Protein AF-A0A495Z7F6-F1 (afdb_monomer_lite)

pLDDT: mean 76.66, std 17.76, range [36.97, 98.5]

Radius of gyration: 28.61 Å; chains: 1; bounding box: 79×65×58 Å

Secondary structure (DSSP, 8-state):
-HHHHHHHHHHHHHHHHHHHHHHHHHTSPPPP------PPPPPPP--PPP------------EE-TTS-EE-SPPP---PPP-------TT--------HHHHHHHHHHHHHHHHHHHH---PPPTTEEE-EETTTEE-B-TTSPBPEEE-B-TTS-B---EEEEEEEE---HHHHHHHHHHHHHHHHHHHTT-HHHHHHHHHHHHHHHHHTEEEEEEEEE------TTT--HHHHHHHHHHHHHHHHHHHHHTT-GGGS-TTS---------

Structure (mmCIF, N/CA/C/O backbone):
data_AF-A0A495Z7F6-F1
#
_entry.id   AF-A0A495Z7F6-F1
#
loop_
_atom_site.group_PDB
_atom_site.id
_atom_site.type_symbol
_atom_site.label_atom_id
_atom_site.label_alt_id
_atom_site.label_comp_id
_atom_site.label_asym_id
_atom_site.label_entity_id
_atom_site.label_seq_id
_atom_site.pdbx_PDB_ins_code
_atom_site.Cartn_x
_atom_site.Cartn_y
_atom_site.Cartn_z
_atom_site.occupancy
_atom_site.B_iso_or_equiv
_atom_site.auth_seq_id
_atom_site.auth_comp_id
_atom_site.auth_asym_id
_atom_site.auth_atom_id
_atom_site.pdbx_PDB_model_num
ATOM 1 N N . MET A 1 1 ? -48.112 -6.186 -23.857 1.00 58.38 1 MET A N 1
ATOM 2 C CA . MET A 1 1 ? -48.213 -6.756 -25.225 1.00 58.38 1 MET A CA 1
ATOM 3 C C . MET A 1 1 ? -46.870 -6.849 -25.964 1.00 58.38 1 MET A C 1
ATOM 5 O O . MET A 1 1 ? -46.732 -7.730 -26.801 1.00 58.38 1 MET A O 1
ATOM 9 N N . LEU A 1 2 ? -45.873 -6.011 -25.641 1.00 61.16 2 LEU A N 1
ATOM 10 C CA . LEU A 1 2 ? -44.572 -5.973 -26.333 1.00 61.16 2 LEU A CA 1
ATOM 11 C C . LEU A 1 2 ? -43.709 -7.238 -26.137 1.00 61.16 2 LEU A C 1
ATOM 13 O O . LEU A 1 2 ? -43.122 -7.728 -27.096 1.00 61.16 2 LEU A O 1
ATOM 17 N N . ILE A 1 3 ? -43.711 -7.841 -24.944 1.00 67.88 3 ILE A N 1
ATOM 18 C CA . ILE A 1 3 ? -42.867 -9.014 -24.628 1.00 67.88 3 ILE A CA 1
ATOM 19 C C . ILE A 1 3 ? -43.206 -10.240 -25.499 1.00 67.88 3 ILE A C 1
ATOM 21 O O . ILE A 1 3 ? -42.310 -10.958 -25.931 1.00 67.88 3 ILE A O 1
ATOM 25 N N . ARG A 1 4 ? -44.484 -10.452 -25.849 1.00 80.69 4 ARG A N 1
ATOM 26 C CA . ARG A 1 4 ? -44.889 -11.584 -26.707 1.00 80.69 4 ARG A CA 1
ATOM 27 C C . ARG A 1 4 ? -44.397 -11.455 -28.150 1.00 80.69 4 ARG A C 1
ATOM 29 O O . ARG A 1 4 ? -44.145 -12.473 -28.781 1.00 80.69 4 ARG A O 1
ATOM 36 N N . LYS A 1 5 ? -44.253 -10.233 -28.674 1.00 89.94 5 LYS A N 1
ATOM 37 C CA . LYS A 1 5 ? -43.827 -10.009 -30.066 1.00 89.94 5 LYS A CA 1
ATOM 38 C C . LYS A 1 5 ? -42.318 -10.195 -30.247 1.00 89.94 5 LYS A C 1
ATOM 40 O O . LYS A 1 5 ? -41.882 -10.598 -31.319 1.00 89.94 5 LYS A O 1
ATOM 45 N N . HIS A 1 6 ? -41.533 -9.929 -29.203 1.00 90.25 6 HIS A N 1
ATOM 46 C CA . HIS A 1 6 ? -40.068 -9.955 -29.267 1.00 90.25 6 HIS A CA 1
ATOM 47 C C . HIS A 1 6 ? -39.435 -11.214 -28.664 1.00 90.25 6 HIS A C 1
ATOM 49 O O . HIS A 1 6 ? -38.215 -11.342 -28.698 1.00 90.25 6 HIS A O 1
ATOM 55 N N . TRP A 1 7 ? -40.235 -12.163 -28.165 1.00 89.88 7 TRP A N 1
ATOM 56 C CA . TRP A 1 7 ? -39.734 -13.382 -27.522 1.00 89.88 7 TRP A CA 1
ATOM 57 C C . TRP A 1 7 ? -38.748 -14.163 -28.404 1.00 89.88 7 TRP A C 1
ATOM 59 O O . TRP A 1 7 ? -37.683 -14.552 -27.937 1.00 89.88 7 TRP A O 1
ATOM 69 N N . PHE A 1 8 ? -39.046 -14.297 -29.700 1.00 93.88 8 PHE A N 1
ATOM 70 C CA . PHE A 1 8 ? -38.162 -14.990 -30.642 1.00 93.88 8 PHE A CA 1
ATOM 71 C C . PHE A 1 8 ? -36.808 -14.278 -30.822 1.00 93.88 8 PHE A C 1
ATOM 73 O O . PHE A 1 8 ? -35.755 -14.913 -30.778 1.00 93.88 8 PHE A O 1
ATOM 80 N N . ALA A 1 9 ? -36.813 -12.948 -30.957 1.00 92.88 9 ALA A N 1
ATOM 81 C CA . ALA A 1 9 ? -35.584 -12.166 -31.101 1.00 92.88 9 ALA A CA 1
ATOM 82 C C . ALA A 1 9 ? -34.707 -12.242 -29.839 1.00 92.88 9 ALA A C 1
ATOM 84 O O . ALA A 1 9 ? -33.491 -12.384 -29.941 1.00 92.88 9 ALA A O 1
ATOM 85 N N . ILE A 1 10 ? -35.329 -12.227 -28.654 1.00 93.19 10 ILE A N 1
ATOM 86 C CA . ILE A 1 10 ? -34.628 -12.372 -27.372 1.00 93.19 10 ILE A CA 1
ATOM 87 C C . ILE A 1 10 ? -33.973 -13.757 -27.266 1.00 93.19 10 ILE A C 1
ATOM 89 O O . ILE A 1 10 ? -32.814 -13.850 -26.872 1.00 93.19 10 ILE A O 1
ATOM 93 N N . THR A 1 11 ? -34.659 -14.832 -27.674 1.00 95.69 11 THR A N 1
ATOM 94 C CA . THR A 1 11 ? -34.071 -16.183 -27.635 1.00 95.69 11 THR A CA 1
ATOM 95 C C . THR A 1 11 ? -32.873 -16.342 -28.571 1.00 95.69 11 THR A C 1
ATOM 97 O O . THR A 1 11 ? -31.879 -16.950 -28.183 1.00 95.69 11 THR A O 1
ATOM 100 N N . VAL A 1 12 ? -32.916 -15.753 -29.771 1.00 96.81 12 VAL A N 1
ATOM 101 C CA . VAL A 1 12 ? -31.784 -15.792 -30.713 1.00 96.81 12 VAL A CA 1
ATOM 102 C C . VAL A 1 12 ? -30.587 -15.012 -30.164 1.00 96.81 12 VAL A C 1
ATOM 104 O O . VAL A 1 12 ? -29.459 -15.494 -30.243 1.00 96.81 12 VAL A O 1
ATOM 107 N N . LEU A 1 13 ? -30.826 -13.848 -29.551 1.00 96.75 13 LEU A N 1
ATOM 108 C CA . LEU A 1 13 ? -29.775 -13.046 -28.921 1.00 96.75 13 LEU A CA 1
ATOM 109 C C . LEU A 1 13 ? -29.082 -13.807 -27.780 1.00 96.75 13 LEU A C 1
ATOM 111 O O . LEU A 1 13 ? -27.857 -13.811 -27.701 1.00 96.75 13 LEU A O 1
ATOM 115 N N . LEU A 1 14 ? -29.851 -14.491 -26.927 1.00 96.81 14 LEU A N 1
ATOM 116 C CA . LEU A 1 14 ? -29.294 -15.289 -25.831 1.00 96.81 14 LEU A CA 1
ATOM 117 C C . LEU A 1 14 ? -28.431 -16.446 -26.347 1.00 96.81 14 LEU A C 1
ATOM 119 O O . LEU A 1 14 ? -27.338 -16.664 -25.830 1.00 96.81 14 LEU A O 1
ATOM 123 N N . ILE A 1 15 ? -28.874 -17.147 -27.396 1.00 97.25 15 ILE A N 1
ATOM 124 C CA . ILE A 1 15 ? -28.085 -18.223 -28.017 1.00 97.25 15 ILE A CA 1
ATOM 125 C C . ILE A 1 15 ? -26.783 -17.670 -28.611 1.00 97.25 15 ILE A C 1
ATOM 127 O O . ILE A 1 15 ? -25.736 -18.298 -28.465 1.00 97.25 15 ILE A O 1
ATOM 131 N N . ALA A 1 16 ? -26.817 -16.485 -29.226 1.00 97.19 16 ALA A N 1
ATOM 132 C CA . ALA A 1 16 ? -25.618 -15.840 -29.756 1.00 97.19 16 ALA A CA 1
ATOM 133 C C . ALA A 1 16 ? -24.612 -15.484 -28.646 1.00 97.19 16 ALA A C 1
ATOM 135 O O . ALA A 1 16 ? -23.430 -15.784 -28.788 1.00 97.19 16 ALA A O 1
ATOM 136 N N . ILE A 1 17 ? -25.071 -14.919 -27.522 1.00 96.62 17 ILE A N 1
ATOM 137 C CA . ILE A 1 17 ? -24.212 -14.590 -26.370 1.00 96.62 17 ILE A CA 1
ATOM 138 C C . ILE A 1 17 ? -23.561 -15.853 -25.796 1.00 96.62 17 ILE A C 1
ATOM 140 O O . ILE A 1 17 ? -22.354 -15.871 -25.563 1.00 96.62 17 ILE A O 1
ATOM 144 N N . VAL A 1 18 ? -24.337 -16.927 -25.616 1.00 96.88 18 VAL A N 1
ATOM 145 C CA . VAL A 1 18 ? -23.815 -18.210 -25.120 1.00 96.88 18 VAL A CA 1
ATOM 146 C C . VAL A 1 18 ? -22.809 -18.812 -26.105 1.00 96.88 18 VAL A C 1
ATOM 148 O O . VAL A 1 18 ? -21.752 -19.279 -25.687 1.00 96.88 18 VAL A O 1
ATOM 151 N N . GLY A 1 19 ? -23.094 -18.757 -27.409 1.00 96.81 19 GLY A N 1
ATOM 152 C CA . GLY A 1 19 ? -22.183 -19.235 -28.450 1.00 96.81 19 GLY A CA 1
ATOM 153 C C . GLY A 1 19 ? -20.851 -18.482 -28.465 1.00 96.81 19 GLY A C 1
ATOM 154 O O . GLY A 1 19 ? -19.797 -19.112 -28.516 1.00 96.81 19 GLY A O 1
ATOM 155 N N . VAL A 1 20 ? -20.883 -17.149 -28.353 1.00 95.81 20 VAL A N 1
ATOM 156 C CA . VAL A 1 20 ? -19.672 -16.315 -28.264 1.00 95.81 20 VAL A CA 1
ATOM 157 C C . VAL A 1 20 ? -18.904 -16.597 -26.972 1.00 95.81 20 VAL A C 1
ATOM 159 O O . VAL A 1 20 ? -17.687 -16.743 -27.017 1.00 95.81 20 VAL A O 1
ATOM 162 N N . GLY A 1 21 ? -19.594 -16.736 -25.836 1.00 94.31 21 GLY A N 1
ATOM 163 C CA . GLY A 1 21 ? -18.962 -17.062 -24.556 1.00 94.31 21 GLY A CA 1
ATOM 164 C C . GLY A 1 21 ? -18.230 -18.406 -24.587 1.00 94.31 21 GLY A C 1
ATOM 165 O O . GLY A 1 21 ? -17.078 -18.491 -24.166 1.00 94.31 21 GLY A O 1
ATOM 166 N N . LEU A 1 22 ? -18.859 -19.441 -25.153 1.00 94.75 22 LEU A N 1
ATOM 167 C CA . LEU A 1 22 ? -18.239 -20.758 -25.323 1.00 94.75 22 LEU A CA 1
ATOM 168 C C . LEU A 1 22 ? -17.073 -20.730 -26.314 1.00 94.75 22 LEU A C 1
ATOM 170 O O . LEU A 1 22 ? -16.058 -21.377 -26.068 1.00 94.75 22 LEU A O 1
ATOM 174 N N . TYR A 1 23 ? -17.196 -19.972 -27.407 1.00 95.31 23 TYR A N 1
ATOM 175 C CA . TYR A 1 23 ? -16.106 -19.790 -28.364 1.00 95.31 23 TYR A CA 1
ATOM 176 C C . TYR A 1 23 ? -14.889 -19.138 -27.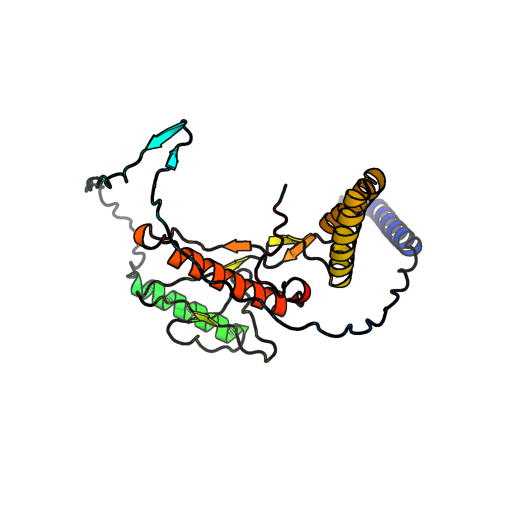700 1.00 95.31 23 TYR A C 1
ATOM 178 O O . TYR A 1 23 ? -13.789 -19.674 -27.796 1.00 95.31 23 TYR A O 1
ATOM 186 N N . LEU A 1 24 ? -15.094 -18.040 -26.962 1.00 93.00 24 LEU A N 1
ATOM 187 C CA . LEU A 1 24 ? -14.017 -17.347 -26.257 1.00 93.00 24 LEU A CA 1
ATOM 188 C C . LEU A 1 24 ? -13.340 -18.250 -25.225 1.00 93.00 24 LEU A C 1
ATOM 190 O O . LEU A 1 24 ? -12.113 -18.270 -25.169 1.00 93.00 24 LEU A O 1
ATOM 194 N N . LEU A 1 25 ? -14.118 -19.038 -24.474 1.00 88.12 25 LEU A N 1
ATOM 195 C CA . LEU A 1 25 ? -13.591 -19.992 -23.497 1.00 88.12 25 LEU A CA 1
ATOM 196 C C . LEU A 1 25 ? -12.751 -21.096 -24.161 1.00 88.12 25 LEU A C 1
ATOM 198 O O . LEU A 1 25 ? -11.701 -21.461 -23.645 1.00 88.12 25 LEU A O 1
ATOM 202 N N . ALA A 1 26 ? -13.183 -21.598 -25.322 1.00 90.00 26 ALA A N 1
ATOM 203 C CA . ALA A 1 26 ? -12.461 -22.627 -26.071 1.00 90.00 26 ALA A CA 1
ATOM 204 C C . ALA A 1 26 ? -11.172 -22.108 -26.730 1.00 90.00 26 ALA A C 1
ATOM 206 O O . ALA A 1 26 ? -10.253 -22.887 -26.972 1.00 90.00 26 ALA A O 1
ATOM 207 N N . THR A 1 27 ? -11.102 -20.809 -27.032 1.00 90.38 27 THR A N 1
ATOM 208 C CA . THR A 1 27 ? -9.919 -20.180 -27.640 1.00 90.38 27 THR A CA 1
ATOM 209 C C . THR A 1 27 ? -8.899 -19.656 -26.633 1.00 90.38 27 THR A C 1
ATOM 211 O O . THR A 1 27 ? -7.871 -19.130 -27.058 1.00 90.38 27 THR A O 1
ATOM 214 N N . GLN A 1 28 ? -9.144 -19.774 -25.322 1.00 84.12 28 GLN A N 1
ATOM 215 C CA . GLN A 1 28 ? -8.130 -19.385 -24.346 1.00 84.12 28 GLN A CA 1
ATOM 216 C C . GLN A 1 28 ? -6.942 -20.355 -24.433 1.00 84.12 28 GLN A C 1
ATOM 218 O O . GLN A 1 28 ? -7.142 -21.569 -24.327 1.00 84.12 28 GLN A O 1
ATOM 223 N N . PRO A 1 29 ? -5.712 -19.857 -24.656 1.00 84.06 29 PRO A N 1
ATOM 224 C CA . PRO A 1 29 ? -4.535 -20.707 -24.605 1.00 84.06 29 PRO A CA 1
ATOM 225 C C . PRO A 1 29 ? -4.440 -21.356 -23.214 1.00 84.06 29 PRO A C 1
ATOM 227 O O . PRO A 1 29 ? -4.831 -20.728 -22.224 1.00 84.06 29 PRO A O 1
ATOM 230 N N . PRO A 1 30 ? -3.959 -22.610 -23.120 1.00 82.69 30 PRO A N 1
ATOM 231 C CA . PRO A 1 30 ? -3.777 -23.255 -21.830 1.00 82.69 30 PRO A CA 1
ATOM 232 C C . PRO A 1 30 ? -2.906 -22.359 -20.940 1.00 82.69 30 PRO A C 1
ATOM 234 O O . PRO A 1 30 ? -1.919 -21.816 -21.445 1.00 82.69 30 PRO A O 1
ATOM 237 N N . PRO A 1 31 ? -3.257 -22.186 -19.652 1.00 79.44 31 PRO A N 1
ATOM 238 C CA . PRO A 1 31 ? -2.453 -21.385 -18.742 1.00 79.44 31 PRO A CA 1
ATOM 239 C C . PRO A 1 31 ? -1.024 -21.925 -18.748 1.00 79.44 31 PRO A C 1
ATOM 241 O O . PRO A 1 31 ? -0.811 -23.139 -18.658 1.00 79.44 31 PRO A O 1
ATOM 244 N N . GLU A 1 32 ? -0.054 -21.030 -18.922 1.00 78.62 32 GLU A N 1
ATOM 245 C CA . GLU A 1 32 ? 1.348 -21.420 -18.983 1.00 78.62 32 GLU A CA 1
ATOM 246 C C . GLU A 1 32 ? 1.747 -22.124 -17.683 1.00 78.62 32 GLU A C 1
ATOM 248 O O . GLU A 1 32 ? 1.397 -21.700 -16.579 1.00 78.62 32 GLU A O 1
ATOM 253 N N . THR A 1 33 ? 2.455 -23.245 -17.811 1.00 72.94 33 THR A N 1
ATOM 254 C CA . THR A 1 33 ? 2.894 -24.033 -16.662 1.00 72.94 33 THR A CA 1
ATOM 255 C C . THR A 1 33 ? 3.879 -23.212 -15.833 1.00 72.94 33 THR A C 1
ATOM 257 O O . THR A 1 33 ? 5.038 -23.058 -16.226 1.00 72.94 33 THR A O 1
ATOM 260 N N . VAL A 1 34 ? 3.430 -22.717 -14.677 1.00 69.44 34 VAL A N 1
ATOM 261 C CA . VAL A 1 34 ? 4.261 -21.990 -13.708 1.00 69.44 34 VAL A CA 1
ATOM 262 C C . VAL A 1 34 ? 5.431 -22.884 -13.293 1.00 69.44 34 VAL A C 1
ATOM 264 O O . VAL A 1 34 ? 5.261 -23.913 -12.631 1.00 69.44 34 VAL A O 1
ATOM 267 N N . LYS A 1 35 ? 6.643 -22.527 -13.727 1.00 64.12 35 LYS A N 1
ATOM 268 C CA . LYS A 1 35 ? 7.874 -23.205 -13.315 1.00 64.12 35 LYS A CA 1
ATOM 269 C C . LYS A 1 35 ? 8.290 -22.637 -11.966 1.00 64.12 35 LYS A C 1
ATOM 271 O O . LYS A 1 35 ? 8.866 -21.559 -11.896 1.00 64.12 35 LYS A O 1
ATOM 276 N N . ILE A 1 36 ? 8.013 -23.380 -10.900 1.00 56.84 36 ILE A N 1
ATOM 277 C CA . ILE A 1 36 ? 8.481 -23.041 -9.555 1.00 56.84 36 ILE A CA 1
ATOM 278 C C . ILE A 1 36 ? 9.989 -23.306 -9.502 1.00 56.84 36 ILE A C 1
ATOM 280 O O . ILE A 1 36 ? 10.435 -24.449 -9.360 1.00 56.84 36 ILE A O 1
ATOM 284 N N . TYR A 1 37 ? 10.786 -22.250 -9.645 1.00 51.66 37 TYR A N 1
ATOM 285 C CA . TYR A 1 37 ? 12.221 -22.306 -9.396 1.00 51.66 37 TYR A CA 1
ATOM 286 C C . TYR A 1 37 ? 12.445 -22.283 -7.886 1.00 51.66 37 TYR A C 1
ATOM 288 O O . TYR A 1 37 ? 12.126 -21.319 -7.197 1.00 51.66 37 TYR A O 1
ATOM 296 N N . LYS A 1 38 ? 12.976 -23.382 -7.349 1.00 52.06 38 LYS A N 1
ATOM 297 C CA . LYS A 1 38 ? 13.362 -23.463 -5.942 1.00 52.06 38 LYS A CA 1
ATOM 298 C C . LYS A 1 38 ? 14.565 -22.541 -5.717 1.00 52.06 38 LYS A C 1
ATOM 300 O O . LYS A 1 38 ? 15.663 -22.856 -6.172 1.00 52.06 38 LYS A O 1
ATOM 305 N N . VAL A 1 39 ? 14.341 -21.415 -5.043 1.00 59.84 39 VAL A N 1
ATOM 306 C CA . VAL A 1 39 ? 15.388 -20.462 -4.652 1.00 59.84 39 VAL A CA 1
ATOM 307 C C . VAL A 1 39 ? 16.408 -21.178 -3.761 1.00 59.84 39 VAL A C 1
ATOM 309 O O . VAL A 1 39 ? 16.050 -21.800 -2.761 1.00 59.84 39 VAL A O 1
ATOM 312 N N . VAL A 1 40 ? 17.677 -21.134 -4.166 1.00 52.16 40 VAL A N 1
ATOM 313 C CA . VAL A 1 40 ? 18.829 -21.576 -3.372 1.00 52.16 40 VAL A CA 1
ATOM 314 C C . VAL A 1 40 ? 19.329 -20.353 -2.605 1.00 52.16 40 VAL A C 1
ATOM 316 O O . VAL A 1 40 ? 19.639 -19.339 -3.224 1.00 52.16 40 VAL A O 1
ATOM 319 N N . GLU A 1 41 ? 19.358 -20.438 -1.274 1.00 53.16 41 GLU A N 1
ATOM 320 C CA . GLU A 1 41 ? 19.797 -19.363 -0.375 1.00 53.16 41 GLU A CA 1
ATOM 321 C C . GLU A 1 41 ? 21.267 -18.975 -0.629 1.00 53.16 41 GLU A C 1
ATOM 323 O O . GLU A 1 41 ? 22.141 -19.844 -0.555 1.00 53.16 41 GLU A O 1
ATOM 328 N N . PRO A 1 42 ? 21.580 -17.692 -0.888 1.00 53.03 42 PRO A N 1
ATOM 329 C CA . PRO A 1 42 ? 22.950 -17.203 -0.837 1.00 53.03 42 PRO A CA 1
ATOM 330 C C . PRO A 1 42 ? 23.359 -16.802 0.593 1.00 53.03 42 PRO A C 1
ATOM 332 O O . PRO A 1 42 ? 22.599 -16.182 1.339 1.00 53.03 42 PRO A O 1
ATOM 335 N N . GLU A 1 43 ? 24.591 -17.161 0.961 1.00 49.81 43 GLU A N 1
ATOM 336 C CA . GLU A 1 43 ? 25.225 -16.870 2.250 1.00 49.81 43 GLU A CA 1
ATOM 337 C C . GLU A 1 43 ? 25.402 -15.357 2.501 1.00 49.81 43 GLU A C 1
ATOM 339 O O . GLU A 1 43 ? 25.781 -14.588 1.617 1.00 49.81 43 GLU A O 1
ATOM 344 N N . LYS A 1 44 ? 25.144 -14.944 3.750 1.00 50.75 44 LYS A N 1
ATOM 345 C CA . LYS A 1 44 ? 25.278 -13.575 4.284 1.00 50.75 44 LYS A CA 1
ATOM 346 C C . LYS A 1 44 ? 26.709 -13.021 4.200 1.00 50.75 44 LYS A C 1
ATOM 348 O O . LYS A 1 44 ? 27.631 -13.685 4.674 1.00 50.75 44 LYS A O 1
ATOM 353 N N . PRO A 1 45 ? 26.865 -11.736 3.837 1.00 46.38 45 PRO A N 1
ATOM 354 C CA . PRO A 1 45 ? 27.996 -10.926 4.286 1.00 46.38 45 PRO A CA 1
ATOM 355 C C . PRO A 1 45 ? 27.654 -10.012 5.472 1.00 46.38 45 PRO A C 1
ATOM 357 O O . PRO A 1 45 ? 26.525 -9.561 5.659 1.00 46.38 45 PRO A O 1
ATOM 360 N N . THR A 1 46 ? 28.695 -9.763 6.259 1.00 48.06 46 THR A N 1
ATOM 361 C CA . THR A 1 46 ? 28.741 -9.165 7.595 1.00 48.06 46 THR A CA 1
ATOM 362 C C . THR A 1 46 ? 29.263 -7.717 7.539 1.00 48.06 46 THR A C 1
ATOM 364 O O . THR A 1 46 ? 30.090 -7.400 6.692 1.00 48.06 46 THR A O 1
ATOM 367 N N . GLU A 1 47 ? 28.830 -6.912 8.520 1.00 42.62 47 GLU A N 1
ATOM 368 C CA . GLU A 1 47 ? 29.403 -5.650 9.044 1.00 42.62 47 GLU A CA 1
ATOM 369 C C . GLU A 1 47 ? 29.104 -4.282 8.376 1.00 42.62 47 GLU A C 1
ATOM 371 O O . GLU A 1 47 ? 29.510 -3.960 7.264 1.00 42.62 47 GLU A O 1
ATOM 376 N N . GLN A 1 48 ? 28.428 -3.439 9.174 1.00 45.75 48 GLN A N 1
ATOM 377 C CA . GLN A 1 48 ? 28.173 -2.003 9.004 1.00 45.75 48 GLN A CA 1
ATOM 378 C C . GLN A 1 48 ? 29.410 -1.147 9.342 1.00 45.75 48 GLN A C 1
ATOM 380 O O . GLN A 1 48 ? 30.087 -1.438 10.332 1.00 45.75 48 GLN A O 1
ATOM 385 N N . PRO A 1 49 ? 29.607 0.017 8.692 1.00 44.31 49 PRO A N 1
ATOM 386 C CA . PRO A 1 49 ? 30.403 1.106 9.241 1.00 44.31 49 PRO A CA 1
ATOM 387 C C . PRO A 1 49 ? 29.532 2.151 9.957 1.00 44.31 49 PRO A C 1
ATOM 389 O O . PRO A 1 49 ? 28.521 2.632 9.451 1.00 44.31 49 PRO A O 1
ATOM 392 N N . LYS A 1 50 ? 29.990 2.532 11.150 1.00 43.88 50 LYS A N 1
ATOM 393 C CA . LYS A 1 50 ? 29.467 3.591 12.020 1.00 43.88 50 LYS A CA 1
ATOM 394 C C . LYS A 1 50 ? 30.119 4.925 11.629 1.00 43.88 50 LYS A C 1
ATOM 396 O O . LYS A 1 50 ? 31.345 5.007 11.644 1.00 43.88 50 LYS A O 1
ATOM 401 N N . ALA A 1 51 ? 29.337 5.968 11.346 1.00 39.97 51 ALA A N 1
ATOM 402 C CA . ALA A 1 51 ? 29.845 7.327 11.124 1.00 39.97 51 ALA A CA 1
ATOM 403 C C . ALA A 1 51 ? 29.203 8.329 12.102 1.00 39.97 51 ALA A C 1
ATOM 405 O O . ALA A 1 51 ? 27.993 8.313 12.318 1.00 39.97 51 ALA A O 1
ATOM 406 N N . GLN A 1 52 ? 30.041 9.162 12.725 1.00 36.97 52 GLN A N 1
ATOM 407 C CA . GLN A 1 52 ? 29.668 10.287 13.591 1.00 36.97 52 GLN A CA 1
ATOM 408 C C . GLN A 1 52 ? 29.533 11.581 12.769 1.00 36.97 52 GLN A C 1
ATOM 410 O O . GLN A 1 52 ? 30.235 11.756 11.775 1.00 36.97 52 GLN A O 1
ATOM 415 N N . ALA A 1 53 ? 28.653 12.479 13.222 1.00 44.28 53 ALA A N 1
ATOM 416 C CA . ALA A 1 53 ? 28.432 13.829 12.691 1.00 44.28 53 ALA A CA 1
ATOM 417 C C . ALA A 1 53 ? 29.594 14.800 13.000 1.00 44.28 53 ALA A C 1
ATOM 419 O O . ALA A 1 53 ? 30.389 14.533 13.907 1.00 44.28 53 ALA A O 1
ATOM 420 N N . PRO A 1 54 ? 29.649 15.960 12.310 1.00 48.38 54 PRO A N 1
ATOM 421 C CA . PRO A 1 54 ? 29.267 17.190 13.021 1.00 48.38 54 PRO A CA 1
ATOM 422 C C . PRO A 1 54 ? 28.498 18.260 12.199 1.00 48.38 54 PRO A C 1
ATOM 424 O O . PRO A 1 54 ? 28.798 18.509 11.038 1.00 48.38 54 PRO A O 1
ATOM 427 N N . VAL A 1 55 ? 27.497 18.848 12.874 1.00 41.50 55 VAL A N 1
ATOM 428 C CA . VAL A 1 55 ? 27.114 20.276 13.059 1.00 41.50 55 VAL A CA 1
ATOM 429 C C . VAL A 1 55 ? 27.610 21.332 12.045 1.00 41.50 55 VAL A C 1
ATOM 431 O O . VAL A 1 55 ? 28.815 21.524 11.942 1.00 41.50 55 VAL A O 1
ATOM 434 N N . ASP A 1 56 ? 26.695 22.088 11.406 1.00 37.62 56 ASP A N 1
ATOM 435 C CA . ASP A 1 56 ? 26.512 23.542 11.653 1.00 37.62 56 ASP A CA 1
ATOM 436 C C . ASP A 1 56 ? 25.309 24.177 10.913 1.00 37.62 56 ASP A C 1
ATOM 438 O O . ASP A 1 56 ? 24.779 23.639 9.941 1.00 37.62 56 ASP A O 1
ATOM 442 N N . ASP A 1 57 ? 24.885 25.318 11.460 1.00 47.09 57 ASP A N 1
ATOM 443 C CA . ASP A 1 57 ? 23.663 26.105 11.258 1.00 47.09 57 ASP A CA 1
ATOM 444 C C . ASP A 1 57 ? 23.307 26.552 9.825 1.00 47.09 57 ASP A C 1
ATOM 446 O O . ASP A 1 57 ? 24.135 27.074 9.080 1.00 47.09 57 ASP A O 1
ATOM 450 N N . THR A 1 58 ? 22.006 26.517 9.501 1.00 41.44 58 THR A N 1
ATOM 451 C CA . THR A 1 58 ? 21.293 27.626 8.821 1.00 41.44 58 THR A CA 1
ATOM 452 C C . THR A 1 58 ? 19.773 27.437 8.921 1.00 41.44 58 THR A C 1
ATOM 454 O O . THR A 1 58 ? 19.103 26.933 8.024 1.00 41.44 58 THR A O 1
ATOM 457 N N . LEU A 1 59 ? 19.206 27.876 10.046 1.00 50.06 59 LEU A N 1
ATOM 458 C CA . LEU A 1 59 ? 17.785 28.211 10.151 1.00 50.06 59 LEU A CA 1
ATOM 459 C C . LEU A 1 59 ? 17.528 29.499 9.351 1.00 50.06 59 LEU A C 1
ATOM 461 O O . LEU A 1 59 ? 17.803 30.596 9.831 1.00 50.06 59 LEU A O 1
ATOM 465 N N . GLN A 1 60 ? 17.006 29.375 8.131 1.00 46.12 60 GLN A N 1
ATOM 466 C CA . GLN A 1 60 ? 16.372 30.481 7.406 1.00 46.12 60 GLN A CA 1
ATOM 467 C C . GLN A 1 60 ? 14.979 30.031 6.963 1.00 46.12 60 GLN A C 1
ATOM 469 O O . GLN A 1 60 ? 14.820 29.346 5.958 1.00 46.12 60 GLN A O 1
ATOM 474 N N . GLY A 1 61 ? 13.975 30.375 7.771 1.00 55.62 61 GLY A N 1
ATOM 475 C CA . GLY A 1 61 ? 12.568 30.170 7.454 1.00 55.62 61 GLY A CA 1
ATOM 476 C C . GLY A 1 61 ? 12.042 31.300 6.574 1.00 55.62 61 GLY A C 1
ATOM 477 O O . GLY A 1 61 ? 12.103 32.467 6.948 1.00 55.62 61 GLY A O 1
ATOM 478 N N . GLY A 1 62 ? 11.506 30.936 5.418 1.00 62.34 62 GLY A N 1
ATOM 479 C CA . GLY A 1 62 ? 10.615 31.757 4.609 1.00 62.34 62 GLY A CA 1
ATOM 480 C C . GLY A 1 62 ? 9.905 30.858 3.599 1.00 62.34 62 GLY A C 1
ATOM 481 O O . GLY A 1 62 ? 10.335 29.726 3.365 1.00 62.34 62 GLY A O 1
ATOM 482 N N . HIS A 1 63 ? 8.800 31.328 3.031 1.00 70.88 63 HIS A N 1
ATOM 483 C CA . HIS A 1 63 ? 8.091 30.624 1.964 1.00 70.88 63 HIS A CA 1
ATOM 484 C C . HIS A 1 63 ? 7.688 31.613 0.865 1.00 70.88 63 HIS A C 1
ATOM 486 O O . HIS A 1 63 ? 7.520 32.808 1.116 1.00 70.88 63 HIS A O 1
ATOM 492 N N . VAL A 1 64 ? 7.618 31.116 -0.373 1.00 70.38 64 VAL A N 1
ATOM 493 C CA . VAL A 1 64 ? 7.170 31.877 -1.548 1.00 70.38 64 VAL A CA 1
ATOM 494 C C . VAL A 1 64 ? 5.674 31.626 -1.723 1.00 70.38 64 VAL A C 1
ATOM 496 O O . VAL A 1 64 ? 5.246 30.475 -1.663 1.00 70.38 64 VAL A O 1
ATOM 499 N N . HIS A 1 65 ? 4.892 32.679 -1.949 1.00 66.44 65 HIS A N 1
ATOM 500 C CA . HIS A 1 65 ? 3.474 32.569 -2.300 1.00 66.44 65 HIS A CA 1
ATOM 501 C C . HIS A 1 65 ? 3.290 32.312 -3.803 1.00 66.44 65 HIS A C 1
ATOM 503 O O . HIS A 1 65 ? 4.170 32.604 -4.612 1.00 66.44 65 HIS A O 1
ATOM 509 N N . ASP A 1 66 ? 2.111 31.832 -4.202 1.00 57.72 66 ASP A N 1
ATOM 510 C CA . ASP A 1 66 ? 1.764 31.577 -5.611 1.00 57.72 66 ASP A CA 1
ATOM 511 C C . ASP A 1 66 ? 1.830 32.831 -6.512 1.00 57.72 66 ASP A C 1
ATOM 513 O O . ASP A 1 66 ? 1.854 32.720 -7.738 1.00 57.72 66 ASP A O 1
ATOM 517 N N . ASP A 1 67 ? 1.892 34.030 -5.924 1.00 76.50 67 ASP A N 1
ATOM 518 C CA . ASP A 1 67 ? 2.077 35.306 -6.626 1.00 76.50 67 ASP A CA 1
ATOM 519 C C . ASP A 1 67 ? 3.556 35.713 -6.812 1.00 76.50 67 ASP A C 1
ATOM 521 O O . ASP A 1 67 ? 3.850 36.754 -7.404 1.00 76.50 67 ASP A O 1
ATOM 525 N N . GLY A 1 68 ? 4.491 34.884 -6.340 1.00 68.81 68 GLY A N 1
ATOM 526 C CA . GLY A 1 68 ? 5.933 35.091 -6.450 1.00 68.81 68 GLY A CA 1
ATOM 527 C C . GLY A 1 68 ? 6.538 36.010 -5.386 1.00 68.81 68 GLY A C 1
ATOM 528 O O . GLY A 1 68 ? 7.717 36.356 -5.496 1.00 68.81 68 GLY A O 1
ATOM 529 N N . THR A 1 69 ? 5.780 36.413 -4.363 1.00 67.62 69 THR A N 1
ATOM 530 C CA . THR A 1 69 ? 6.302 37.223 -3.253 1.00 67.62 69 THR A CA 1
ATOM 531 C C . THR A 1 69 ? 6.923 36.355 -2.150 1.00 67.62 69 THR A C 1
ATOM 533 O O . THR A 1 69 ? 6.453 35.256 -1.853 1.00 67.62 69 THR A O 1
ATOM 536 N N . TRP A 1 70 ? 8.034 36.828 -1.565 1.00 74.19 70 TRP A N 1
ATOM 537 C CA . TRP A 1 70 ? 8.767 36.159 -0.479 1.00 74.19 70 TRP A CA 1
ATOM 538 C C . TRP A 1 70 ? 8.656 36.955 0.819 1.00 74.19 70 TRP A C 1
ATOM 540 O O . TRP A 1 70 ? 8.933 38.159 0.824 1.00 74.19 70 TRP A O 1
ATOM 550 N N . HIS A 1 71 ? 8.349 36.273 1.926 1.00 70.38 71 HIS A N 1
ATOM 551 C CA . HIS A 1 71 ? 8.309 36.871 3.261 1.00 70.38 71 HIS A CA 1
ATOM 552 C C . HIS A 1 71 ? 9.101 36.045 4.283 1.00 70.38 71 HIS A C 1
ATOM 554 O O . HIS A 1 71 ? 9.082 34.814 4.271 1.00 70.38 71 HIS A O 1
ATOM 560 N N . ALA A 1 72 ? 9.817 36.755 5.162 1.00 60.91 72 ALA A N 1
ATOM 561 C CA . ALA A 1 72 ? 10.720 36.185 6.165 1.00 60.91 72 ALA A CA 1
ATOM 562 C C . ALA A 1 72 ? 10.142 36.178 7.596 1.00 60.91 72 ALA A C 1
ATOM 564 O O . ALA A 1 72 ? 10.790 35.662 8.502 1.00 60.91 72 ALA A O 1
ATOM 565 N N . GLU A 1 73 ? 8.946 36.734 7.822 1.00 65.25 73 GLU A N 1
ATOM 566 C CA . GLU A 1 73 ? 8.328 36.826 9.154 1.00 65.25 73 GLU A CA 1
ATOM 567 C C . GLU A 1 73 ? 6.971 36.094 9.215 1.00 65.25 73 GLU A C 1
ATOM 569 O O . GLU A 1 73 ? 6.218 36.138 8.239 1.00 65.25 73 GLU A O 1
ATOM 574 N N . PRO A 1 74 ? 6.630 35.430 10.341 1.00 60.22 74 PRO A N 1
ATOM 575 C CA . PRO A 1 74 ? 5.306 34.850 10.565 1.00 60.22 74 PRO A CA 1
ATOM 576 C C . PRO A 1 74 ? 4.240 35.951 10.652 1.00 60.22 74 PRO A C 1
ATOM 578 O O . PRO A 1 74 ? 4.433 36.944 11.351 1.00 60.22 74 PRO A O 1
ATOM 581 N N . HIS A 1 75 ? 3.097 35.773 9.989 1.00 49.47 75 HIS A N 1
ATOM 582 C CA . HIS A 1 75 ? 1.983 36.718 10.097 1.00 49.47 75 HIS A CA 1
ATOM 583 C C . HIS A 1 75 ? 1.404 36.720 11.522 1.00 49.47 75 HIS A C 1
ATOM 585 O O . HIS A 1 75 ? 1.076 35.663 12.065 1.00 49.47 75 HIS A O 1
ATOM 591 N N . GLU A 1 76 ? 1.229 37.904 12.119 1.00 43.56 76 GLU A N 1
ATOM 592 C CA . GLU A 1 76 ? 0.405 38.052 13.319 1.00 43.56 76 GLU A CA 1
ATOM 593 C C . GLU A 1 76 ? -1.042 37.657 12.985 1.00 43.56 76 GLU A C 1
ATOM 595 O O . GLU A 1 76 ? -1.649 38.175 12.046 1.00 43.56 76 GLU A O 1
ATOM 600 N N . THR A 1 77 ? -1.603 36.721 13.750 1.00 46.16 77 THR A N 1
ATOM 601 C CA . THR A 1 77 ? -3.015 36.336 13.664 1.00 46.16 77 THR A CA 1
ATOM 602 C C . THR A 1 77 ? -3.900 37.540 13.965 1.00 46.16 77 THR A C 1
ATOM 604 O O . THR A 1 77 ? -4.038 37.949 15.121 1.00 46.16 77 THR A O 1
ATOM 607 N N . VAL A 1 78 ? -4.523 38.092 12.925 1.00 42.16 78 VAL A N 1
ATOM 608 C CA . VAL A 1 78 ? -5.596 39.077 13.060 1.00 42.16 78 VAL A CA 1
ATOM 609 C C . VAL A 1 78 ? -6.775 38.374 13.733 1.00 42.16 78 VAL A C 1
ATOM 611 O O . VAL A 1 78 ? -7.339 37.419 13.205 1.00 42.16 78 VAL A O 1
ATOM 614 N N . SER A 1 79 ? -7.102 38.807 14.949 1.00 46.34 79 SER A N 1
ATOM 615 C CA . SER A 1 79 ? -8.286 38.359 15.677 1.00 46.34 79 SER A CA 1
ATOM 616 C C . SER A 1 79 ? -9.506 39.044 15.072 1.00 46.34 79 SER A C 1
ATOM 618 O O . SER A 1 79 ? -9.784 40.208 15.359 1.00 46.34 79 SER A O 1
ATOM 620 N N . ASP A 1 80 ? -10.218 38.333 14.200 1.00 45.34 80 ASP A N 1
ATOM 621 C CA . ASP A 1 80 ? -11.469 38.836 13.649 1.00 45.34 80 ASP A CA 1
ATOM 622 C C . ASP A 1 80 ? -12.509 39.014 14.758 1.00 45.34 80 ASP A C 1
ATOM 624 O O . ASP A 1 80 ? -12.810 38.117 15.552 1.00 45.34 80 ASP A O 1
ATOM 628 N N . ALA A 1 81 ? -13.023 40.237 14.814 1.00 44.47 81 ALA A N 1
ATOM 629 C CA . ALA A 1 81 ? -13.973 40.708 15.794 1.00 44.47 81 ALA A CA 1
ATOM 630 C C . ALA A 1 81 ? -15.312 39.963 15.685 1.00 44.47 81 ALA A C 1
ATOM 632 O O . ALA A 1 81 ? -15.948 39.899 14.633 1.00 44.47 81 ALA A O 1
ATOM 633 N N . THR A 1 82 ? -15.764 39.464 16.831 1.00 40.94 82 THR A N 1
ATOM 634 C CA . THR A 1 82 ? -17.103 38.936 17.083 1.00 40.94 82 THR A CA 1
ATOM 635 C C . THR A 1 82 ? -18.182 39.943 16.672 1.00 40.94 82 THR A C 1
ATOM 637 O O . THR A 1 82 ? -18.275 41.020 17.256 1.00 40.94 82 THR A O 1
ATOM 640 N N . ASN A 1 83 ? -19.049 39.564 15.731 1.00 46.09 83 ASN A N 1
ATOM 641 C CA . ASN A 1 83 ? -20.350 40.203 15.510 1.00 46.09 83 ASN A CA 1
ATOM 642 C C . ASN A 1 83 ? -21.430 39.408 16.265 1.00 46.09 83 ASN A C 1
ATOM 644 O O . ASN A 1 83 ? -21.713 38.275 15.871 1.00 46.09 83 ASN A O 1
ATOM 648 N N . PRO A 1 84 ? -22.064 39.959 17.314 1.00 55.12 84 PRO A N 1
ATOM 649 C CA . PRO A 1 84 ? -23.250 39.373 17.909 1.00 55.12 84 PRO A CA 1
ATOM 650 C C . PRO A 1 84 ? -24.481 40.186 17.496 1.00 55.12 84 PRO A C 1
ATOM 652 O O . PRO A 1 84 ? -24.800 41.170 18.149 1.00 55.12 84 PRO A O 1
ATOM 655 N N . ASP A 1 85 ? -25.173 39.784 16.432 1.00 49.34 85 ASP A N 1
ATOM 656 C CA . ASP A 1 85 ? -26.638 39.896 16.403 1.00 49.34 85 ASP A CA 1
ATOM 657 C C . ASP A 1 85 ? -27.215 39.152 15.194 1.00 49.34 85 ASP A C 1
ATOM 659 O O . ASP A 1 85 ? -27.100 39.586 14.047 1.00 49.34 85 ASP A O 1
ATOM 663 N N . SER A 1 86 ? -27.859 38.014 15.442 1.00 45.81 86 SER A N 1
ATOM 664 C CA . SER A 1 86 ? -28.819 37.463 14.493 1.00 45.81 86 SER A CA 1
ATOM 665 C C . SER A 1 86 ? -29.997 36.885 15.262 1.00 45.81 86 SER A C 1
ATOM 667 O O . SER A 1 86 ? -29.887 35.922 16.019 1.00 45.81 86 SER A O 1
ATOM 669 N N . SER A 1 87 ? -31.108 37.587 15.084 1.00 50.81 87 SER A N 1
ATOM 670 C CA . SER A 1 87 ? -32.463 37.346 15.557 1.00 50.81 87 SER A CA 1
ATOM 671 C C . SER A 1 87 ? -32.879 35.874 15.582 1.00 50.81 87 SER A C 1
ATOM 673 O O . SER A 1 87 ? -32.813 35.178 14.570 1.00 50.81 87 SER A O 1
ATOM 675 N N . ALA A 1 88 ? -33.392 35.452 16.737 1.00 50.62 88 ALA A N 1
ATOM 676 C CA . ALA A 1 88 ? -33.955 34.135 16.987 1.00 50.62 88 ALA A CA 1
ATOM 677 C C . ALA A 1 88 ? -35.213 33.854 16.143 1.00 50.62 88 ALA A C 1
ATOM 679 O O . ALA A 1 88 ? -36.183 34.614 16.174 1.00 50.62 88 ALA A O 1
ATOM 680 N N . ASP A 1 89 ? -35.201 32.716 15.451 1.00 59.22 89 ASP A N 1
ATOM 681 C CA . ASP A 1 89 ? -36.365 32.094 14.822 1.00 59.22 89 ASP A CA 1
ATOM 682 C C . ASP A 1 89 ? -37.071 31.178 15.854 1.00 59.22 89 ASP A C 1
ATOM 684 O O . ASP A 1 89 ? -36.431 30.275 16.407 1.00 59.22 89 ASP A O 1
ATOM 688 N N . PRO A 1 90 ? -38.364 31.385 16.174 1.00 56.97 90 PRO A N 1
ATOM 689 C CA . PRO A 1 90 ? -39.078 30.633 17.213 1.00 56.97 90 PRO A CA 1
ATOM 690 C C . PRO A 1 90 ? -39.427 29.177 16.842 1.00 56.97 90 PRO A C 1
ATOM 692 O O . PRO A 1 90 ? -40.066 28.493 17.642 1.00 56.97 90 PRO A O 1
ATOM 695 N N . PHE A 1 91 ? -39.004 28.678 15.676 1.00 54.41 91 PHE A N 1
ATOM 696 C CA . PHE A 1 91 ? -39.212 27.286 15.245 1.00 54.41 91 PHE A CA 1
ATOM 697 C C . PHE A 1 91 ? -37.969 26.390 15.351 1.00 54.41 91 PHE A C 1
ATOM 699 O O . PHE A 1 91 ? -37.924 25.327 14.728 1.00 54.41 91 PHE A O 1
ATOM 706 N N . ALA A 1 92 ? -36.972 26.768 16.158 1.00 53.38 92 ALA A N 1
ATOM 707 C CA . ALA A 1 92 ? -35.832 25.906 16.453 1.00 53.38 92 ALA A CA 1
ATOM 708 C C . ALA A 1 92 ? -36.298 24.621 17.166 1.00 53.38 92 ALA A C 1
ATOM 710 O O . ALA A 1 92 ? -36.447 24.576 18.389 1.00 53.38 92 ALA A O 1
ATOM 711 N N . ASN A 1 93 ? -36.544 23.571 16.373 1.00 54.62 93 ASN A N 1
ATOM 712 C CA . ASN A 1 93 ? -36.602 22.184 16.819 1.00 54.62 93 ASN A CA 1
ATOM 713 C C . ASN A 1 93 ? -35.489 21.988 17.848 1.00 54.62 93 ASN A C 1
ATOM 715 O O . ASN A 1 93 ? -34.321 22.236 17.551 1.00 54.62 93 ASN A O 1
ATOM 719 N N . THR A 1 94 ? -35.864 21.580 19.055 1.00 51.44 94 THR A N 1
ATOM 720 C CA . THR A 1 94 ? -34.960 21.293 20.168 1.00 51.44 94 THR A CA 1
ATOM 721 C C . THR A 1 94 ? -34.140 20.053 19.824 1.00 51.44 94 THR A C 1
ATOM 723 O O . THR A 1 94 ? -34.382 18.958 20.321 1.00 51.44 94 THR A O 1
ATOM 726 N N . ILE A 1 95 ? -33.171 20.213 18.922 1.00 58.50 95 ILE A N 1
ATOM 727 C CA . ILE A 1 95 ? -32.064 19.281 18.794 1.00 58.50 95 ILE A CA 1
ATOM 728 C C . ILE A 1 95 ? -31.350 19.372 20.143 1.00 58.50 95 ILE A C 1
ATOM 730 O O . ILE A 1 95 ? -30.931 20.472 20.516 1.00 58.50 95 ILE A O 1
ATOM 734 N N . PRO A 1 96 ? -31.274 18.281 20.922 1.00 64.38 96 PRO A N 1
ATOM 735 C CA . PRO A 1 96 ? -30.518 18.297 22.160 1.00 64.38 96 PRO A CA 1
ATOM 736 C C . PRO A 1 96 ? -29.096 18.753 21.837 1.00 64.38 96 PRO A C 1
ATOM 738 O O . PRO A 1 96 ? -28.373 18.093 21.090 1.00 64.38 96 PRO A O 1
ATOM 741 N N . ILE A 1 97 ? -28.722 19.918 22.365 1.00 68.31 97 ILE A N 1
ATOM 742 C CA . ILE A 1 97 ? -27.352 20.413 22.308 1.00 68.31 97 ILE A CA 1
ATOM 743 C C . ILE A 1 97 ? -26.582 19.549 23.299 1.00 68.31 97 ILE A C 1
ATOM 745 O O . ILE A 1 97 ? -26.540 19.830 24.496 1.00 68.31 97 ILE A O 1
ATOM 749 N N . TYR A 1 98 ? -26.057 18.431 22.815 1.00 72.06 98 TYR A N 1
ATOM 750 C CA . TYR A 1 98 ? -25.097 17.649 23.570 1.00 72.06 98 TYR A CA 1
ATOM 751 C C . TYR A 1 98 ? -23.801 18.452 23.658 1.00 72.06 98 TYR A C 1
ATOM 753 O O . TYR A 1 98 ? -23.336 18.994 22.653 1.00 72.06 98 TYR A O 1
ATOM 761 N N . ASP A 1 99 ? -23.203 18.521 24.848 1.00 83.62 99 ASP A N 1
ATOM 762 C CA . ASP A 1 99 ? -21.828 18.998 24.937 1.00 83.62 99 ASP A CA 1
ATOM 763 C C . ASP A 1 99 ? -20.898 18.057 24.147 1.00 83.62 99 ASP A C 1
ATOM 765 O O . ASP A 1 99 ? -21.194 16.875 23.915 1.00 83.62 99 ASP A O 1
ATOM 769 N N . SER A 1 100 ? -19.770 18.597 23.689 1.00 73.38 100 SER A N 1
ATOM 770 C CA . SER A 1 100 ? -18.811 17.862 22.860 1.00 73.38 100 SER A CA 1
ATOM 771 C C . SER A 1 100 ? -18.281 16.600 23.550 1.00 73.38 100 SER A C 1
ATOM 773 O O . SER A 1 100 ? -18.007 15.603 22.882 1.00 73.38 100 SER A O 1
ATOM 775 N N . ALA A 1 101 ? -18.188 16.594 24.884 1.00 75.56 101 ALA A N 1
ATOM 776 C CA . ALA A 1 101 ? -17.750 15.434 25.653 1.00 75.56 101 ALA A CA 1
ATOM 777 C C . ALA A 1 101 ? -18.786 14.297 25.626 1.00 75.56 101 ALA A C 1
ATOM 779 O O . ALA A 1 101 ? -18.426 13.124 25.510 1.00 75.56 101 ALA A O 1
ATOM 780 N N . THR A 1 102 ? -20.070 14.636 25.678 1.00 80.81 102 THR A N 1
ATOM 781 C CA . THR A 1 102 ? -21.191 13.698 25.650 1.00 80.81 102 THR A CA 1
ATOM 782 C C . THR A 1 102 ? -21.342 13.072 24.269 1.00 80.81 102 THR A C 1
ATOM 784 O O . THR A 1 102 ? -21.466 11.849 24.176 1.00 80.81 102 THR A O 1
ATOM 787 N N . MET A 1 103 ? -21.255 13.869 23.195 1.00 74.25 103 MET A N 1
ATOM 788 C CA . MET A 1 103 ? -21.236 13.342 21.820 1.00 74.25 103 MET A CA 1
ATOM 789 C C . MET A 1 103 ? -20.083 12.367 21.620 1.00 74.25 103 MET A C 1
ATOM 791 O O . MET A 1 103 ? -20.287 11.243 21.167 1.00 74.25 103 MET A O 1
ATOM 795 N N . ARG A 1 104 ? -18.888 12.758 22.064 1.00 72.12 104 ARG A N 1
ATOM 796 C CA . ARG A 1 104 ? -17.692 11.926 21.963 1.00 72.12 104 ARG A CA 1
ATOM 797 C C . ARG A 1 104 ? -17.838 10.605 22.712 1.00 72.12 104 ARG A C 1
ATOM 799 O O . ARG A 1 104 ? -17.452 9.554 22.205 1.00 72.12 104 ARG A O 1
ATOM 806 N N . ARG A 1 105 ? -18.398 10.631 23.923 1.00 79.00 105 ARG A N 1
ATOM 807 C CA . ARG A 1 105 ? -18.646 9.411 24.699 1.00 79.00 105 ARG A CA 1
ATOM 808 C C . ARG A 1 105 ? -19.621 8.481 23.976 1.00 79.00 105 ARG A C 1
ATOM 810 O O . ARG A 1 105 ? -19.356 7.286 23.893 1.00 79.00 105 ARG A O 1
ATOM 817 N N . LEU A 1 106 ? -20.703 9.029 23.422 1.00 82.31 106 LEU A N 1
ATOM 818 C CA . LEU A 1 106 ? -21.680 8.268 22.642 1.00 82.31 106 LEU A CA 1
ATOM 819 C C . LEU A 1 106 ? -21.064 7.662 21.376 1.00 82.31 106 LEU A C 1
ATOM 821 O O . LEU A 1 106 ? -21.368 6.519 21.044 1.00 82.31 106 LEU A O 1
ATOM 825 N N . GLU A 1 107 ? -20.195 8.390 20.679 1.00 78.94 107 GLU A N 1
ATOM 826 C CA . GLU A 1 107 ? -19.466 7.876 19.514 1.00 78.94 107 GLU A CA 1
ATOM 827 C C . GLU A 1 107 ? -18.535 6.723 19.892 1.00 78.94 107 GLU A C 1
ATOM 829 O O . GLU A 1 107 ? -18.570 5.676 19.247 1.00 78.94 107 GLU A O 1
ATOM 834 N N . ILE A 1 108 ? -17.767 6.863 20.979 1.00 79.06 108 ILE A N 1
ATOM 835 C CA . ILE A 1 108 ? -16.897 5.793 21.487 1.00 79.06 108 IL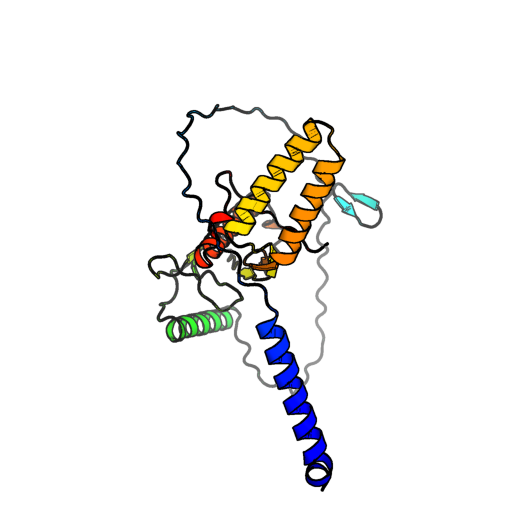E A CA 1
ATOM 836 C C . ILE A 1 108 ? -17.724 4.565 21.888 1.00 79.06 108 ILE A C 1
ATOM 838 O O . ILE A 1 108 ? -17.360 3.444 21.535 1.00 79.06 108 ILE A O 1
ATOM 842 N N . GLU A 1 109 ? -18.841 4.748 22.596 1.00 85.38 109 GLU A N 1
ATOM 843 C CA . GLU A 1 109 ? -19.722 3.646 23.002 1.00 85.38 109 GLU A CA 1
ATOM 844 C C . GLU A 1 109 ? -20.341 2.935 21.789 1.00 85.38 109 GLU A C 1
ATOM 846 O O . GLU A 1 109 ? -20.302 1.704 21.727 1.00 85.38 109 GLU A O 1
ATOM 851 N N . LYS A 1 110 ? -20.833 3.680 20.788 1.00 84.94 110 LYS A N 1
ATOM 852 C CA . LYS A 1 110 ? -21.352 3.112 19.530 1.00 84.94 110 LYS A CA 1
ATOM 853 C C . LYS A 1 110 ? -20.277 2.343 18.768 1.00 84.94 110 LYS A C 1
ATOM 855 O O . LYS A 1 110 ? -20.525 1.226 18.321 1.00 84.94 110 LYS A O 1
ATOM 860 N N . ARG A 1 111 ? -19.079 2.917 18.657 1.00 81.69 111 ARG A N 1
ATOM 861 C CA . ARG A 1 111 ? -17.933 2.312 17.975 1.00 81.69 111 ARG A CA 1
ATOM 862 C C . ARG A 1 111 ? -17.483 1.021 18.666 1.00 81.69 111 ARG A C 1
ATOM 864 O O . ARG A 1 111 ? -17.313 -0.003 18.014 1.00 81.69 111 ARG A O 1
ATOM 871 N N . ASN A 1 112 ? -17.385 1.024 19.994 1.00 84.62 112 ASN A N 1
ATOM 872 C CA . ASN A 1 112 ? -17.047 -0.174 20.768 1.00 84.62 112 ASN A CA 1
ATOM 873 C C . ASN A 1 112 ? -18.132 -1.257 20.669 1.00 84.62 112 ASN A C 1
ATOM 875 O O . ASN A 1 112 ? -17.810 -2.441 20.578 1.00 84.62 112 ASN A O 1
ATOM 879 N N . ALA A 1 113 ? -19.413 -0.872 20.666 1.00 86.56 113 ALA A N 1
ATOM 880 C CA . ALA A 1 113 ? -20.515 -1.810 20.467 1.00 86.56 113 ALA A CA 1
ATOM 881 C C . ALA A 1 113 ? -20.457 -2.462 19.077 1.00 86.56 113 ALA A C 1
ATOM 883 O O . ALA A 1 113 ? -20.575 -3.683 18.982 1.00 86.56 113 ALA A O 1
ATOM 884 N N . PHE A 1 114 ? -20.190 -1.672 18.033 1.00 84.94 114 PHE A N 1
ATOM 885 C CA . PHE A 1 114 ? -19.990 -2.169 16.673 1.00 84.94 114 PHE A CA 1
ATOM 886 C C . PHE A 1 114 ? -18.863 -3.207 16.604 1.00 84.94 114 PHE A C 1
ATOM 888 O O . PHE A 1 114 ? -19.070 -4.301 16.077 1.00 84.94 114 PHE A O 1
ATOM 895 N N . TYR A 1 115 ? -17.694 -2.923 17.192 1.00 84.12 115 TYR A N 1
ATOM 896 C CA . TYR A 1 115 ? -16.578 -3.875 17.172 1.00 84.12 115 TYR A CA 1
ATOM 897 C C . TYR A 1 115 ? -16.860 -5.151 17.959 1.00 84.12 115 TYR A C 1
ATOM 899 O O . TYR A 1 115 ? -16.475 -6.244 17.535 1.00 84.12 115 TYR A O 1
ATOM 907 N N . LYS A 1 116 ? -17.578 -5.034 19.075 1.00 88.94 116 LYS A N 1
ATOM 908 C CA . LYS A 1 116 ? -18.008 -6.191 19.855 1.00 88.94 116 LYS A CA 1
ATOM 909 C C . LYS A 1 116 ? -18.976 -7.077 19.082 1.00 88.94 116 LYS A C 1
ATOM 911 O O . LYS A 1 116 ? -18.830 -8.293 19.111 1.00 88.94 116 LYS A O 1
ATOM 916 N N . GLU A 1 117 ? -19.956 -6.486 18.407 1.00 87.00 117 GLU A N 1
ATOM 917 C CA . GLU A 1 117 ? -20.953 -7.230 17.637 1.00 87.00 117 GLU A CA 1
ATOM 918 C C . GLU A 1 117 ? -20.339 -7.890 16.400 1.00 87.00 117 GLU A C 1
ATOM 920 O O . GLU A 1 117 ? -20.588 -9.066 16.141 1.00 87.00 117 GLU A O 1
ATOM 925 N N . ARG A 1 118 ? -19.504 -7.154 15.658 1.00 83.62 118 ARG A N 1
ATOM 926 C CA . ARG A 1 118 ? -18.962 -7.615 14.377 1.00 83.62 118 ARG A CA 1
ATOM 927 C C . ARG A 1 118 ? -17.752 -8.535 14.515 1.00 83.62 118 ARG A C 1
ATOM 929 O O . ARG A 1 118 ? -17.630 -9.482 13.745 1.00 83.62 118 ARG A O 1
ATOM 936 N N . PHE A 1 119 ? -16.872 -8.265 15.478 1.00 83.50 119 PHE A N 1
ATOM 937 C CA . PHE A 1 119 ? -15.582 -8.952 15.610 1.00 83.50 119 PHE A CA 1
ATOM 938 C C . PHE A 1 119 ? -15.410 -9.678 16.950 1.00 83.50 119 PHE A C 1
ATOM 940 O O . PHE A 1 119 ? -14.390 -10.325 17.169 1.00 83.50 119 PHE A O 1
ATOM 947 N N . GLY A 1 120 ? -16.371 -9.573 17.875 1.00 89.62 120 GLY A N 1
ATOM 948 C CA . GLY A 1 120 ? -16.233 -10.146 19.218 1.00 89.62 120 GLY A CA 1
ATOM 949 C C . GLY A 1 120 ? -15.177 -9.446 20.082 1.00 89.62 120 GLY A C 1
ATOM 950 O O . GLY A 1 120 ? -14.745 -10.005 21.089 1.00 89.62 120 GLY A O 1
ATOM 951 N N . LEU A 1 121 ? -14.749 -8.239 19.698 1.00 89.88 121 LEU A N 1
ATOM 952 C CA . LEU A 1 121 ? -13.685 -7.499 20.375 1.00 89.88 121 LEU A CA 1
ATOM 953 C C . LEU A 1 121 ? -14.218 -6.679 21.558 1.00 89.88 121 LEU A C 1
ATOM 955 O O . LEU A 1 121 ? -15.355 -6.206 21.569 1.00 89.88 121 LEU A O 1
ATOM 959 N N . GLY A 1 122 ? -13.384 -6.515 22.585 1.00 90.25 122 GLY A N 1
ATOM 960 C CA . GLY A 1 122 ? -13.651 -5.578 23.679 1.00 90.25 122 GLY A CA 1
ATOM 961 C C . GLY A 1 122 ? -13.478 -4.115 23.247 1.00 90.25 122 GLY A C 1
ATOM 962 O O . GLY A 1 122 ? -13.195 -3.840 22.088 1.00 90.25 122 GLY A O 1
ATOM 963 N N . PRO A 1 123 ? -13.638 -3.146 24.160 1.00 88.62 123 PRO A N 1
ATOM 964 C CA . PRO A 1 123 ? -13.110 -1.805 23.930 1.00 88.62 123 PRO A CA 1
ATOM 965 C C . PRO A 1 123 ? -11.566 -1.842 23.910 1.00 88.62 123 PRO A C 1
ATOM 967 O O . PRO A 1 123 ? -10.974 -2.629 24.660 1.00 88.62 123 PRO A O 1
ATOM 970 N N . PRO A 1 124 ? -10.895 -1.000 23.101 1.00 88.19 124 PRO A N 1
ATOM 971 C CA . PRO A 1 124 ? -9.442 -0.887 23.146 1.00 88.19 124 PRO A CA 1
ATOM 972 C C . PRO A 1 124 ? -8.982 -0.289 24.493 1.00 88.19 124 PRO A C 1
ATOM 974 O O . PRO A 1 124 ? -9.762 0.406 25.155 1.00 88.19 124 PRO A O 1
ATOM 977 N N . PRO A 1 125 ? -7.727 -0.538 24.916 1.00 86.88 125 PRO A N 1
ATOM 978 C CA . PRO A 1 125 ? -7.150 0.104 26.094 1.00 86.88 125 PRO A CA 1
ATOM 979 C C . PRO A 1 125 ? -7.187 1.636 26.008 1.00 86.88 125 PRO A C 1
ATOM 981 O O . PRO A 1 125 ? -7.179 2.215 24.921 1.00 86.88 125 PRO A O 1
ATOM 984 N N . GLU A 1 126 ? -7.186 2.303 27.162 1.00 81.62 126 GLU A N 1
ATOM 985 C CA . GLU A 1 126 ? -7.138 3.766 27.229 1.00 81.62 126 GLU A CA 1
ATOM 986 C C . GLU A 1 126 ? -5.910 4.319 26.486 1.00 81.62 126 GLU A C 1
ATOM 988 O O . GLU A 1 126 ? -4.809 3.781 26.593 1.00 81.62 126 GLU A O 1
ATOM 993 N N . GLY A 1 127 ? -6.119 5.373 25.692 1.00 76.94 127 GLY A N 1
ATOM 994 C CA . GLY A 1 127 ? -5.091 5.954 24.822 1.00 76.94 127 GLY A CA 1
ATOM 995 C C . GLY A 1 127 ? -4.838 5.202 23.507 1.00 76.94 127 GLY A C 1
ATOM 996 O O . GLY A 1 127 ? -4.020 5.663 22.711 1.00 76.94 127 GLY A O 1
ATOM 997 N N . TYR A 1 128 ? -5.542 4.095 23.237 1.00 84.50 128 TYR A N 1
ATOM 998 C CA . TYR A 1 128 ? -5.413 3.307 22.006 1.00 84.50 128 TYR A CA 1
ATOM 999 C C . TYR A 1 128 ? -6.725 3.221 21.213 1.00 84.50 128 TYR A C 1
ATOM 1001 O O . TYR A 1 128 ? -7.825 3.325 21.760 1.00 84.50 128 TYR A O 1
ATOM 1009 N N . GLY A 1 129 ? -6.588 2.999 19.908 1.00 84.81 129 GLY A N 1
ATOM 1010 C CA . GLY A 1 129 ? -7.656 2.650 18.975 1.00 84.81 129 GLY A CA 1
ATOM 1011 C C . GLY A 1 129 ? -7.320 1.371 18.217 1.00 84.81 129 GLY A C 1
ATOM 1012 O O . GLY A 1 129 ? -6.178 0.912 18.238 1.00 84.81 129 GLY A O 1
ATOM 1013 N N . TYR A 1 130 ? -8.312 0.785 17.554 1.00 85.31 130 TYR A N 1
ATOM 1014 C CA . TYR A 1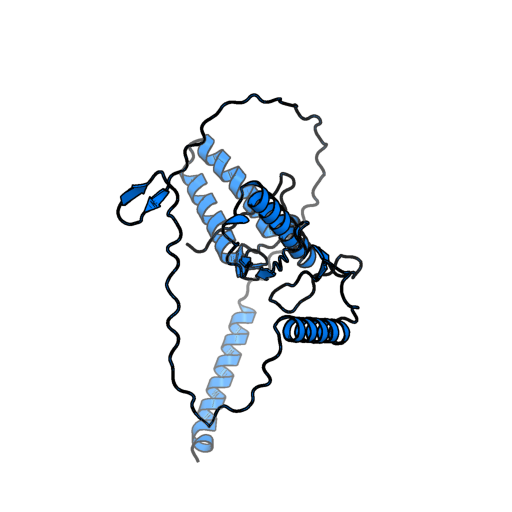 130 ? -8.055 -0.263 16.569 1.00 85.31 130 TYR A CA 1
ATOM 1015 C C . TYR A 1 130 ? -7.571 0.371 15.272 1.00 85.31 130 TYR A C 1
ATOM 1017 O O . TYR A 1 130 ? -8.135 1.378 14.852 1.00 85.31 130 TYR A O 1
ATOM 1025 N N . LEU A 1 131 ? -6.549 -0.219 14.651 1.00 81.19 131 LEU A N 1
ATOM 1026 C CA . LEU A 1 131 ? -6.196 0.135 13.282 1.00 81.19 131 LEU A CA 1
ATOM 1027 C C . LEU A 1 131 ? -7.320 -0.337 12.360 1.00 81.19 131 LEU A C 1
ATOM 1029 O O . LEU A 1 131 ? -7.685 -1.518 12.381 1.00 81.19 131 LEU A O 1
ATOM 1033 N N . LEU A 1 132 ? -7.842 0.595 11.568 1.00 81.00 132 LEU A N 1
ATOM 1034 C CA . LEU A 1 132 ? -8.892 0.346 10.594 1.00 81.00 132 LEU A CA 1
ATOM 1035 C C . LEU A 1 132 ? -8.336 0.439 9.176 1.00 81.00 132 LEU A C 1
ATOM 1037 O O . LEU A 1 132 ? -7.475 1.272 8.890 1.00 81.00 132 LEU A O 1
ATOM 1041 N N . ILE A 1 133 ? -8.861 -0.420 8.312 1.00 78.06 133 ILE A N 1
ATOM 1042 C CA . ILE A 1 133 ? -8.747 -0.334 6.860 1.00 78.06 133 ILE A CA 1
ATOM 1043 C C . ILE A 1 133 ? -10.132 0.040 6.321 1.00 78.06 133 ILE A C 1
ATOM 1045 O O . ILE A 1 133 ? -11.131 -0.576 6.714 1.00 78.06 133 ILE A O 1
ATOM 1049 N N . ASP A 1 134 ? -10.188 1.053 5.451 1.00 75.75 134 ASP A N 1
ATOM 1050 C CA . ASP A 1 134 ? -11.426 1.534 4.800 1.00 75.75 134 ASP A CA 1
ATOM 1051 C C . ASP A 1 134 ? -12.567 1.827 5.807 1.00 75.75 134 ASP A C 1
ATOM 1053 O O . ASP A 1 134 ? -13.731 1.437 5.652 1.00 75.75 134 ASP A O 1
ATOM 1057 N N . GLY A 1 135 ? -12.185 2.419 6.939 1.00 75.81 135 GLY A N 1
ATOM 1058 C CA . GLY A 1 135 ? -13.045 2.904 8.015 1.00 75.81 135 GLY A CA 1
ATOM 1059 C C . GLY A 1 135 ? -13.767 1.836 8.833 1.00 75.81 135 GLY A C 1
ATOM 1060 O O . GLY A 1 135 ? -14.385 2.159 9.847 1.00 75.81 135 GLY A O 1
ATOM 1061 N N . ASN A 1 136 ? -13.724 0.566 8.419 1.00 78.25 136 ASN A N 1
ATOM 1062 C CA . ASN A 1 136 ? -14.674 -0.442 8.900 1.00 78.25 136 ASN A CA 1
ATOM 1063 C C . ASN A 1 136 ? -14.064 -1.813 9.208 1.00 78.25 136 ASN A C 1
ATOM 1065 O O . ASN A 1 136 ? -14.699 -2.602 9.918 1.00 78.25 136 ASN A O 1
ATOM 1069 N N . GLU A 1 137 ? -12.877 -2.127 8.689 1.00 82.56 137 GLU A N 1
ATOM 1070 C CA . GLU A 1 137 ? -12.229 -3.421 8.902 1.00 82.56 137 GLU A CA 1
ATOM 1071 C C . GLU A 1 137 ? -11.089 -3.310 9.912 1.00 82.56 137 GLU A C 1
ATOM 1073 O O . GLU A 1 137 ? -10.162 -2.527 9.735 1.00 82.56 137 GLU A O 1
ATOM 1078 N N . VAL A 1 138 ? -11.158 -4.092 10.994 1.00 85.69 138 VAL A N 1
ATOM 1079 C CA . VAL A 1 138 ? -10.108 -4.114 12.018 1.00 85.69 138 VAL A CA 1
ATOM 1080 C C . VAL A 1 138 ? -8.946 -4.968 11.534 1.00 85.69 138 VAL A C 1
ATOM 1082 O O . VAL A 1 138 ? -9.112 -6.161 11.281 1.00 85.69 138 VAL A O 1
ATOM 1085 N N . VAL A 1 139 ? -7.752 -4.381 11.486 1.00 82.62 139 VAL A N 1
ATOM 1086 C CA . VAL A 1 139 ? -6.535 -5.121 11.144 1.00 82.62 139 VAL A CA 1
ATOM 1087 C C . VAL A 1 139 ? -6.191 -6.082 12.271 1.00 82.62 139 VAL A C 1
ATOM 1089 O O . VAL A 1 139 ? -6.088 -5.685 13.434 1.00 82.62 139 VAL A O 1
ATOM 1092 N N . LEU A 1 140 ? -5.982 -7.350 11.923 1.00 84.38 140 LEU A N 1
ATOM 1093 C CA . LEU A 1 140 ? -5.604 -8.400 12.865 1.00 84.38 140 LEU A CA 1
ATOM 1094 C C . LEU A 1 140 ? -4.149 -8.824 12.653 1.00 84.38 140 LEU A C 1
ATOM 1096 O O . LEU A 1 140 ? -3.682 -8.950 11.519 1.00 84.38 140 LEU A O 1
ATOM 1100 N N . ASN A 1 141 ? -3.455 -9.083 13.758 1.00 80.38 141 ASN A N 1
ATOM 1101 C CA . ASN A 1 141 ? -2.182 -9.792 13.785 1.00 80.38 141 ASN A CA 1
ATOM 1102 C C . ASN A 1 141 ? -2.372 -11.257 13.332 1.00 80.38 141 ASN A C 1
ATOM 1104 O O . ASN A 1 141 ? -3.491 -11.778 13.378 1.00 80.38 141 ASN A O 1
ATOM 1108 N N . PRO A 1 142 ? -1.290 -11.978 12.974 1.00 77.81 142 PRO A N 1
ATOM 1109 C CA . PRO A 1 142 ? -1.369 -13.393 12.590 1.00 77.81 142 PRO A CA 1
ATOM 1110 C C . PRO A 1 142 ? -1.975 -14.327 13.651 1.00 77.81 142 PRO A C 1
ATOM 1112 O O . PRO A 1 142 ? -2.477 -15.396 13.315 1.00 77.81 142 PRO A O 1
ATOM 1115 N N . ASP A 1 143 ? -1.936 -13.942 14.929 1.00 84.88 143 ASP A N 1
ATOM 1116 C CA . ASP A 1 143 ? -2.551 -14.677 16.044 1.00 84.88 143 ASP A CA 1
ATOM 1117 C C . ASP A 1 143 ? -4.047 -14.356 16.248 1.00 84.88 143 ASP A C 1
ATOM 1119 O O . ASP A 1 143 ? -4.672 -14.872 17.175 1.00 84.88 143 ASP A O 1
ATOM 1123 N N . GLY A 1 144 ? -4.628 -13.511 15.389 1.00 82.56 144 GLY A N 1
ATOM 1124 C CA . GLY A 1 144 ? -6.021 -13.071 15.446 1.00 82.56 144 GLY A CA 1
ATOM 1125 C C . GLY A 1 144 ? -6.286 -11.918 16.417 1.00 82.56 144 GLY A C 1
ATOM 1126 O O . GLY A 1 144 ? -7.433 -11.487 16.539 1.00 82.56 144 GLY A O 1
ATOM 1127 N N . THR A 1 145 ? -5.268 -11.398 17.110 1.00 86.81 145 THR A N 1
ATOM 1128 C CA . THR A 1 145 ? -5.436 -10.234 17.992 1.00 86.81 145 THR A CA 1
ATOM 1129 C C . THR A 1 145 ? -5.527 -8.937 17.186 1.00 86.81 145 THR A C 1
ATOM 1131 O O . THR A 1 145 ? -4.860 -8.807 16.159 1.00 86.81 145 THR A O 1
ATOM 1134 N N . PRO A 1 146 ? -6.328 -7.946 17.616 1.00 88.12 146 PRO A N 1
ATOM 1135 C CA . PRO A 1 146 ? -6.442 -6.698 16.881 1.00 88.12 146 PRO A CA 1
ATOM 1136 C C . PRO A 1 146 ? -5.172 -5.857 17.004 1.00 88.12 146 PRO A C 1
ATOM 1138 O O . PRO A 1 146 ? -4.573 -5.734 18.076 1.00 88.12 146 PRO A O 1
ATOM 1141 N N . VAL A 1 147 ? -4.791 -5.224 15.901 1.00 84.31 147 VAL A N 1
ATOM 1142 C CA . VAL A 1 147 ? -3.708 -4.251 15.871 1.00 84.31 147 VAL A CA 1
ATOM 1143 C C . VAL A 1 147 ? -4.173 -2.978 16.566 1.00 84.31 147 VAL A C 1
ATOM 1145 O O . VAL A 1 147 ? -5.136 -2.330 16.152 1.00 84.31 147 VAL A O 1
ATOM 1148 N N . LEU A 1 148 ? -3.455 -2.604 17.622 1.00 85.69 148 LEU A N 1
ATOM 1149 C CA . LEU A 1 148 ? -3.679 -1.353 18.331 1.00 85.69 148 LEU A CA 1
ATOM 1150 C C . LEU A 1 148 ? -2.817 -0.237 17.736 1.00 85.69 148 LEU A C 1
ATOM 1152 O O . LEU A 1 148 ? -1.620 -0.419 17.488 1.00 85.69 148 LEU A O 1
ATOM 1156 N N . GLN A 1 149 ? -3.433 0.925 17.562 1.00 82.31 149 GLN A N 1
ATOM 1157 C CA . GLN A 1 149 ? -2.776 2.187 17.266 1.00 82.31 149 GLN A CA 1
ATOM 1158 C C . GLN A 1 149 ? -2.789 3.048 18.528 1.00 82.31 149 GLN A C 1
ATOM 1160 O O . GLN A 1 149 ? -3.835 3.210 19.160 1.00 82.31 149 GLN A O 1
ATOM 1165 N N . GLN A 1 150 ? -1.639 3.609 18.904 1.00 79.88 150 GLN A N 1
ATOM 1166 C CA . GLN A 1 150 ? -1.603 4.619 19.956 1.00 79.88 150 GLN A CA 1
ATOM 1167 C C . GLN A 1 150 ? -2.293 5.876 19.433 1.00 79.88 150 GLN A C 1
ATOM 1169 O O . GLN A 1 150 ? -1.783 6.539 18.534 1.00 79.88 150 GLN A O 1
ATOM 1174 N N . MET A 1 151 ? -3.456 6.176 19.999 1.00 77.50 151 MET A N 1
ATOM 1175 C CA . MET A 1 151 ? -4.221 7.345 19.618 1.00 77.50 151 MET A CA 1
ATOM 1176 C C . MET A 1 151 ? -3.755 8.578 20.369 1.00 77.50 151 MET A C 1
ATOM 1178 O O . MET A 1 151 ? -3.847 9.651 19.815 1.00 77.50 151 MET A O 1
ATOM 1182 N N . GLU A 1 152 ? -3.273 8.481 21.604 1.00 75.00 152 GLU A N 1
ATOM 1183 C CA . GLU A 1 152 ? -3.008 9.666 22.427 1.00 75.00 152 GLU A CA 1
ATOM 1184 C C . GLU A 1 152 ? -1.512 9.984 22.543 1.00 75.00 152 GLU A C 1
ATOM 1186 O O . GLU A 1 152 ? -0.693 9.140 22.926 1.00 75.00 152 GLU A O 1
ATOM 1191 N N . LEU A 1 153 ? -1.155 11.216 22.186 1.00 68.12 153 LEU A N 1
ATOM 1192 C CA . LEU A 1 153 ? 0.168 11.792 22.374 1.00 68.12 153 LEU A CA 1
ATOM 1193 C C . LEU A 1 153 ? 0.383 12.197 23.844 1.00 68.12 153 LEU A C 1
ATOM 1195 O O . LEU A 1 153 ? -0.582 12.369 24.58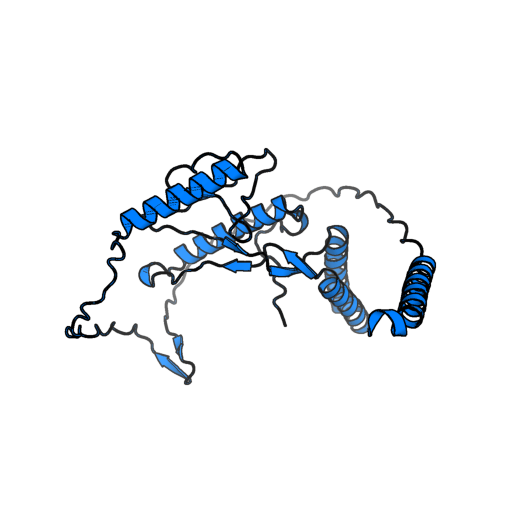4 1.00 68.12 153 LEU A O 1
ATOM 1199 N N . PRO A 1 154 ? 1.643 12.375 24.294 1.00 68.19 154 PRO A N 1
ATOM 1200 C CA . PRO A 1 154 ? 1.945 12.772 25.674 1.00 68.19 154 PRO A CA 1
ATOM 1201 C C . PRO A 1 154 ? 1.306 14.095 26.122 1.00 68.19 154 PRO A C 1
ATOM 1203 O O . PRO A 1 154 ? 1.194 14.338 27.318 1.00 68.19 154 PRO A O 1
ATOM 1206 N N . ASP A 1 155 ? 0.913 14.945 25.175 1.00 69.38 155 ASP A N 1
ATOM 1207 C CA . ASP A 1 155 ? 0.217 16.212 25.408 1.00 69.38 155 ASP A CA 1
ATOM 1208 C C . ASP A 1 155 ? -1.321 16.074 25.434 1.00 69.38 155 ASP A C 1
ATOM 1210 O O . ASP A 1 155 ? -2.024 17.073 25.572 1.00 69.38 155 ASP A O 1
ATOM 1214 N N . GLY A 1 156 ? -1.852 14.848 25.321 1.00 69.75 156 GLY A N 1
ATOM 1215 C CA . GLY A 1 156 ? -3.287 14.551 25.283 1.00 69.75 156 GLY A CA 1
ATOM 1216 C C . GLY A 1 156 ? -3.921 14.677 23.893 1.00 69.75 156 GLY A C 1
ATOM 1217 O O . GLY A 1 156 ? -5.124 14.441 23.736 1.00 69.75 156 GLY A O 1
ATOM 1218 N N . THR A 1 157 ? -3.145 15.030 22.864 1.00 68.00 157 THR A N 1
ATOM 1219 C CA . THR A 1 157 ? -3.654 15.120 21.492 1.00 68.00 157 THR A CA 1
ATOM 1220 C C . THR A 1 157 ? -3.952 13.728 20.958 1.00 68.00 157 THR A C 1
ATOM 1222 O O . THR A 1 157 ? -3.095 12.844 20.998 1.00 68.00 157 THR A O 1
ATOM 1225 N N . ARG A 1 158 ? -5.162 13.523 20.427 1.00 66.38 158 ARG A N 1
ATOM 1226 C CA . ARG A 1 158 ? -5.538 12.254 19.801 1.00 66.38 158 ARG A CA 1
ATOM 1227 C C . ARG A 1 158 ? -5.300 12.269 18.291 1.00 66.38 158 ARG A C 1
ATOM 1229 O O . ARG A 1 158 ? -5.854 13.116 17.606 1.00 66.38 158 ARG A O 1
ATOM 1236 N N . MET A 1 159 ? -4.520 11.315 17.795 1.00 66.75 159 MET A N 1
ATOM 1237 C CA . MET A 1 159 ? -4.313 11.000 16.387 1.00 66.75 159 MET A CA 1
ATOM 1238 C C . MET A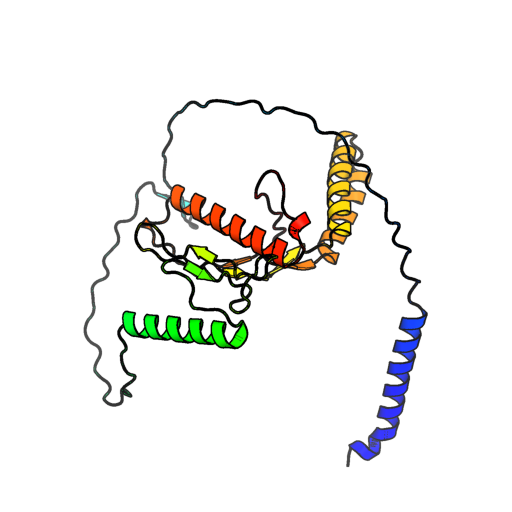 1 159 ? -5.127 9.748 16.049 1.00 66.75 159 MET A C 1
ATOM 1240 O O . MET A 1 159 ? -4.834 8.664 16.548 1.00 66.75 159 MET A O 1
ATOM 1244 N N . GLU A 1 160 ? -6.156 9.888 15.217 1.00 67.19 160 GLU A N 1
ATOM 1245 C CA . GLU A 1 160 ? -6.737 8.739 14.512 1.00 67.19 160 GLU A CA 1
ATOM 1246 C C . GLU A 1 160 ? -6.092 8.726 13.127 1.00 67.19 160 GLU A C 1
ATOM 1248 O O . GLU A 1 160 ? -6.112 9.742 12.432 1.00 67.19 160 GLU A O 1
ATOM 1253 N N . TYR A 1 161 ? -5.437 7.627 12.763 1.00 70.88 161 TYR A N 1
ATOM 1254 C CA . TYR A 1 161 ? -4.858 7.488 11.433 1.00 70.88 161 TYR A CA 1
ATOM 1255 C C . TYR A 1 161 ? -5.538 6.334 10.734 1.00 70.88 161 TYR A C 1
ATOM 1257 O O . TYR A 1 161 ? -5.648 5.243 11.298 1.00 70.88 161 TYR A O 1
ATOM 1265 N N . GLU A 1 162 ? -5.975 6.586 9.511 1.00 76.19 162 GLU A N 1
ATOM 1266 C CA . GLU A 1 162 ? -6.619 5.589 8.688 1.00 76.19 162 GLU A CA 1
ATOM 1267 C C . GLU A 1 162 ? -5.715 5.236 7.512 1.00 76.19 162 GLU A C 1
ATOM 1269 O O . GLU A 1 162 ? -5.140 6.099 6.842 1.00 76.19 162 GLU A O 1
ATOM 1274 N N . ILE A 1 163 ? -5.563 3.933 7.289 1.00 80.44 163 ILE A N 1
ATOM 1275 C CA . ILE A 1 163 ? -4.926 3.429 6.083 1.00 80.44 163 ILE A CA 1
ATOM 1276 C C . ILE A 1 163 ? -6.020 3.304 5.030 1.00 80.44 163 ILE A C 1
ATOM 1278 O O . ILE A 1 163 ? -6.927 2.476 5.152 1.00 80.44 163 ILE A O 1
ATOM 1282 N N . GLU A 1 164 ? -5.918 4.127 3.993 1.00 83.56 164 GLU A N 1
ATOM 1283 C CA . GLU A 1 164 ? -6.858 4.096 2.885 1.00 83.56 164 GLU A CA 1
ATOM 1284 C C . GLU A 1 164 ? -6.452 3.049 1.855 1.00 83.56 164 GLU A C 1
ATOM 1286 O O . GLU A 1 164 ? -5.290 2.939 1.437 1.00 83.56 164 GLU A O 1
ATOM 1291 N N . MET A 1 165 ? -7.464 2.317 1.401 1.00 84.50 165 MET A N 1
ATOM 1292 C CA . MET A 1 165 ? -7.356 1.409 0.275 1.00 84.50 165 MET A CA 1
ATOM 1293 C C . MET A 1 165 ? -7.544 2.199 -1.009 1.00 84.50 165 MET A C 1
ATOM 1295 O O . MET A 1 165 ? -8.665 2.533 -1.387 1.00 84.50 165 MET A O 1
ATOM 1299 N N . ILE A 1 166 ? -6.445 2.483 -1.696 1.00 87.56 166 ILE A N 1
ATOM 1300 C CA . ILE A 1 166 ? -6.479 3.186 -2.979 1.00 87.56 166 ILE A CA 1
ATOM 1301 C C . ILE A 1 166 ? -5.962 2.281 -4.087 1.00 87.56 166 ILE A C 1
ATOM 1303 O O . ILE A 1 166 ? -5.166 1.366 -3.856 1.00 87.56 166 ILE A O 1
ATOM 1307 N N . GLU A 1 167 ? -6.435 2.530 -5.306 1.00 90.06 167 GLU A N 1
ATOM 1308 C CA . GLU A 1 167 ? -5.903 1.863 -6.486 1.00 90.06 167 GLU A CA 1
ATOM 1309 C C . GLU A 1 167 ? -4.446 2.300 -6.694 1.00 90.06 167 GLU A C 1
ATOM 1311 O O . GLU A 1 167 ? -4.142 3.487 -6.814 1.00 90.06 167 GLU A O 1
ATOM 1316 N N . GLY A 1 168 ? -3.534 1.333 -6.717 1.00 91.19 168 GLY A N 1
ATOM 1317 C CA . GLY A 1 168 ? -2.103 1.559 -6.865 1.00 91.19 168 GLY A CA 1
ATOM 1318 C C . GLY A 1 168 ? -1.390 0.313 -7.375 1.00 91.19 168 GLY A C 1
ATOM 1319 O O . GLY A 1 168 ? -2.017 -0.622 -7.869 1.00 91.19 168 GLY A O 1
ATOM 1320 N N . PHE A 1 169 ? -0.062 0.299 -7.276 1.00 93.06 169 PHE A N 1
ATOM 1321 C CA . PHE A 1 169 ? 0.749 -0.848 -7.679 1.00 93.06 169 PHE A CA 1
ATOM 1322 C C . PHE A 1 169 ? 0.681 -1.953 -6.614 1.00 93.06 169 PHE A C 1
ATOM 1324 O O . PHE A 1 169 ? 1.433 -1.932 -5.641 1.00 93.06 169 PHE A O 1
ATOM 1331 N N . ALA A 1 170 ? -0.221 -2.915 -6.811 1.00 94.62 170 ALA A N 1
ATOM 1332 C CA . ALA A 1 170 ? -0.461 -4.067 -5.942 1.00 94.62 170 ALA A CA 1
ATOM 1333 C C . ALA A 1 170 ? -0.101 -5.383 -6.669 1.00 94.62 170 ALA A C 1
ATOM 1335 O O . ALA A 1 170 ? -0.978 -6.208 -6.937 1.00 94.62 170 ALA A O 1
ATOM 1336 N N . PRO A 1 171 ? 1.177 -5.590 -7.045 1.00 96.31 171 PRO A N 1
ATOM 1337 C CA . PRO A 1 171 ? 1.593 -6.783 -7.774 1.00 96.31 171 PRO A CA 1
ATOM 1338 C C . PRO A 1 171 ? 1.486 -8.016 -6.893 1.00 96.31 171 PRO A C 1
ATOM 1340 O O . PRO A 1 171 ? 1.640 -7.926 -5.680 1.00 96.31 171 PRO A O 1
ATOM 1343 N N . THR A 1 172 ? 1.334 -9.183 -7.508 1.00 95.56 172 THR A N 1
ATOM 1344 C CA . THR A 1 172 ? 1.636 -10.469 -6.863 1.00 95.56 172 THR A CA 1
ATOM 1345 C C . THR A 1 172 ? 3.127 -10.577 -6.518 1.00 95.56 172 THR A C 1
ATOM 1347 O O . THR A 1 172 ? 3.956 -9.830 -7.046 1.00 95.56 172 THR A O 1
ATOM 1350 N N . ARG A 1 173 ? 3.502 -11.544 -5.669 1.00 95.62 173 ARG A N 1
ATOM 1351 C CA . ARG A 1 173 ? 4.914 -11.801 -5.331 1.00 95.62 173 ARG A CA 1
ATOM 1352 C C . ARG A 1 173 ? 5.773 -12.048 -6.576 1.00 95.62 173 ARG A C 1
ATOM 1354 O O . ARG A 1 173 ? 6.831 -11.446 -6.708 1.00 95.62 173 ARG A O 1
ATOM 1361 N N . GLU A 1 174 ? 5.293 -12.878 -7.501 1.00 96.62 174 GLU A N 1
ATOM 1362 C CA . GLU A 1 174 ? 6.008 -13.209 -8.744 1.00 96.62 174 GLU A CA 1
ATOM 1363 C C . GLU A 1 174 ? 6.195 -11.970 -9.635 1.00 96.62 174 GLU A C 1
ATOM 1365 O O . GLU A 1 174 ? 7.295 -11.711 -10.122 1.00 96.62 174 GLU A O 1
ATOM 1370 N N . GLN A 1 175 ? 5.144 -11.154 -9.794 1.00 96.44 175 GLN A N 1
ATOM 1371 C CA . GLN A 1 175 ? 5.231 -9.888 -10.530 1.00 96.44 175 GLN A CA 1
ATOM 1372 C C . GLN A 1 175 ? 6.222 -8.917 -9.880 1.00 96.44 175 GLN A C 1
ATOM 1374 O O . GLN A 1 175 ? 6.955 -8.235 -10.591 1.00 96.44 175 GLN A O 1
ATOM 1379 N N . TRP A 1 176 ? 6.263 -8.849 -8.547 1.00 96.25 176 TRP A N 1
ATOM 1380 C CA . TRP A 1 176 ? 7.198 -7.994 -7.820 1.00 96.25 176 TRP A CA 1
ATOM 1381 C C . TRP A 1 176 ? 8.653 -8.437 -7.991 1.00 96.25 176 TRP A C 1
ATOM 1383 O O . TRP A 1 176 ? 9.514 -7.605 -8.269 1.00 96.25 176 TRP A O 1
ATOM 1393 N N . GLU A 1 177 ? 8.939 -9.734 -7.878 1.00 95.31 177 GLU A N 1
ATOM 1394 C CA . GLU A 1 177 ? 10.283 -10.284 -8.097 1.00 95.31 177 GLU A CA 1
ATOM 1395 C C . GLU A 1 177 ? 10.767 -10.014 -9.528 1.00 95.31 177 GLU A C 1
ATOM 1397 O O . GLU A 1 177 ? 11.871 -9.499 -9.729 1.00 95.31 177 GLU A O 1
ATOM 1402 N N . HIS A 1 178 ? 9.909 -10.271 -10.522 1.00 97.25 178 HIS A N 1
ATOM 1403 C CA . HIS A 1 178 ? 10.199 -9.972 -11.926 1.00 97.25 178 HIS A CA 1
ATOM 1404 C C . HIS A 1 178 ? 10.422 -8.471 -12.146 1.00 97.25 178 HIS A C 1
ATOM 1406 O O . HIS A 1 178 ? 11.383 -8.073 -12.802 1.00 97.25 178 HIS A O 1
ATOM 1412 N N . TYR A 1 179 ? 9.582 -7.620 -11.553 1.00 96.38 179 TYR A N 1
ATOM 1413 C CA . TYR A 1 179 ? 9.725 -6.165 -11.603 1.00 96.38 179 TYR A CA 1
ATOM 1414 C C . TYR A 1 179 ? 11.081 -5.701 -11.050 1.00 96.38 179 TYR A C 1
ATOM 1416 O O . TYR A 1 179 ? 11.765 -4.901 -11.692 1.00 96.38 179 TYR A O 1
ATOM 1424 N N . GLN A 1 180 ? 11.511 -6.225 -9.897 1.00 95.25 180 GLN A N 1
ATOM 1425 C CA . GLN A 1 180 ? 12.814 -5.892 -9.312 1.00 95.25 180 GLN A CA 1
ATOM 1426 C C . GLN A 1 180 ? 13.977 -6.337 -10.206 1.00 95.25 180 GLN A C 1
ATOM 1428 O O . GLN A 1 180 ? 14.914 -5.560 -10.412 1.00 95.25 180 GLN A O 1
ATOM 1433 N N . GLN A 1 181 ? 13.898 -7.537 -10.787 1.00 96.44 181 GLN A N 1
ATOM 1434 C CA . GLN A 1 181 ? 14.906 -8.031 -11.727 1.00 96.44 181 GLN A CA 1
ATOM 1435 C C . GLN A 1 181 ? 15.023 -7.118 -12.954 1.00 96.44 181 GLN A C 1
ATOM 1437 O O . GLN A 1 181 ? 16.123 -6.691 -13.301 1.00 96.44 181 GLN A O 1
ATOM 1442 N N . LEU A 1 182 ? 13.896 -6.731 -13.561 1.00 97.50 182 LEU A N 1
ATOM 1443 C CA . LEU A 1 182 ? 13.897 -5.821 -14.708 1.00 97.50 182 LEU A CA 1
ATOM 1444 C C . LEU A 1 182 ? 14.525 -4.465 -14.371 1.00 97.50 182 LEU A C 1
ATOM 1446 O O . LEU A 1 182 ? 15.241 -3.906 -15.199 1.00 97.50 182 LEU A O 1
ATOM 1450 N N . LYS A 1 183 ? 14.311 -3.922 -13.165 1.00 96.44 183 LYS A N 1
ATOM 1451 C CA . LYS A 1 183 ? 14.972 -2.668 -12.762 1.00 96.44 183 LYS A CA 1
ATOM 1452 C C . LYS A 1 183 ? 16.489 -2.818 -12.739 1.00 96.44 183 LYS A C 1
ATOM 1454 O O . LYS A 1 183 ? 17.178 -1.948 -13.266 1.00 96.44 183 LYS A O 1
ATOM 1459 N N . GLN A 1 184 ? 17.003 -3.916 -12.188 1.00 96.12 184 GLN A N 1
ATOM 1460 C CA . GLN A 1 184 ? 18.441 -4.198 -12.178 1.00 96.12 184 GLN A CA 1
ATOM 1461 C C . GLN A 1 184 ? 18.988 -4.370 -13.602 1.00 96.12 184 GLN A C 1
ATOM 1463 O O . GLN A 1 184 ? 19.987 -3.743 -13.961 1.00 96.12 184 GLN A O 1
ATOM 1468 N N . ASP A 1 185 ? 18.302 -5.148 -14.443 1.00 97.44 185 ASP A N 1
ATOM 1469 C CA . ASP A 1 185 ? 18.709 -5.392 -15.829 1.00 97.44 185 ASP A CA 1
ATOM 1470 C C . ASP A 1 185 ? 18.709 -4.103 -16.663 1.00 97.44 185 ASP A C 1
ATOM 1472 O O . ASP A 1 185 ? 19.604 -3.891 -17.489 1.00 97.44 185 ASP A O 1
ATOM 1476 N N . ARG A 1 186 ? 17.752 -3.198 -16.412 1.00 97.94 186 ARG A N 1
ATOM 1477 C CA . ARG A 1 186 ? 17.702 -1.877 -17.050 1.00 97.94 186 ARG A CA 1
ATOM 1478 C C . ARG A 1 186 ? 18.939 -1.051 -16.710 1.00 97.94 186 ARG A C 1
ATOM 1480 O O . ARG A 1 186 ? 19.547 -0.487 -17.618 1.00 97.94 186 ARG A O 1
ATOM 1487 N N . GLU A 1 187 ? 19.324 -0.987 -15.435 1.00 96.44 187 GLU A N 1
ATOM 1488 C CA . GLU A 1 187 ? 20.524 -0.255 -15.002 1.00 96.44 187 GLU A CA 1
ATOM 1489 C C . GLU A 1 187 ? 21.798 -0.848 -15.624 1.00 96.44 187 GLU A C 1
ATOM 1491 O O . GLU A 1 187 ? 22.653 -0.115 -16.125 1.00 96.44 187 GLU A O 1
ATOM 1496 N N . VAL A 1 188 ? 21.902 -2.180 -15.706 1.00 97.62 188 VAL A N 1
ATOM 1497 C CA . VAL A 1 188 ? 23.017 -2.854 -16.395 1.00 97.62 188 VAL A CA 1
ATOM 1498 C C . VAL A 1 188 ? 23.052 -2.502 -17.887 1.00 97.62 188 VAL A C 1
ATOM 1500 O O . VAL A 1 188 ? 24.128 -2.240 -18.433 1.00 97.62 188 VAL A O 1
ATOM 1503 N N . ALA A 1 189 ? 21.901 -2.475 -18.565 1.00 97.38 189 ALA A N 1
ATOM 1504 C CA . ALA A 1 189 ? 21.812 -2.089 -19.973 1.00 97.38 189 ALA A CA 1
ATOM 1505 C C . ALA A 1 189 ? 22.232 -0.626 -20.194 1.00 97.38 189 ALA A C 1
ATOM 1507 O O . ALA A 1 189 ? 22.977 -0.344 -21.137 1.00 97.38 189 ALA A O 1
ATOM 1508 N N . LEU A 1 190 ? 21.822 0.284 -19.302 1.00 97.25 190 LEU A N 1
ATOM 1509 C CA . LEU A 1 190 ? 22.222 1.693 -19.326 1.00 97.25 190 LEU A CA 1
ATOM 1510 C C . LEU A 1 190 ? 23.733 1.861 -19.129 1.00 97.25 190 LEU A C 1
ATOM 1512 O O . LEU A 1 190 ? 24.366 2.571 -19.909 1.00 97.25 190 LEU A O 1
ATOM 1516 N N . HIS A 1 191 ? 24.329 1.158 -18.163 1.00 97.19 191 HIS A N 1
ATOM 1517 C CA . HIS A 1 191 ? 25.779 1.173 -17.935 1.00 97.19 191 HIS A CA 1
ATOM 1518 C C . HIS A 1 191 ? 26.593 0.635 -19.116 1.00 97.19 191 HIS A C 1
ATOM 1520 O O . HIS A 1 191 ? 27.723 1.065 -19.332 1.00 97.19 191 HIS A O 1
ATOM 1526 N N . ARG A 1 192 ? 26.027 -0.291 -19.896 1.00 98.19 192 ARG A N 1
ATOM 1527 C CA . ARG A 1 192 ? 26.630 -0.815 -21.134 1.00 98.19 192 ARG A CA 1
ATOM 1528 C C . ARG A 1 192 ? 26.345 0.054 -22.362 1.00 98.19 192 ARG A C 1
ATOM 1530 O O . ARG A 1 192 ? 26.628 -0.375 -23.477 1.00 98.19 192 ARG A O 1
ATOM 1537 N N . GLU A 1 193 ? 25.731 1.221 -22.172 1.00 97.50 193 GLU A N 1
ATOM 1538 C CA . GLU A 1 193 ? 25.271 2.127 -23.230 1.00 97.50 193 GLU A CA 1
ATOM 1539 C C . GLU A 1 193 ? 24.284 1.483 -24.228 1.00 97.50 193 GLU A C 1
ATOM 1541 O O . GLU A 1 193 ? 24.012 2.025 -25.302 1.00 97.50 193 GLU A O 1
ATOM 1546 N N . ASN A 1 194 ? 23.667 0.352 -23.868 1.00 98.31 194 ASN A N 1
ATOM 1547 C CA . ASN A 1 194 ? 22.684 -0.335 -24.699 1.00 98.31 194 ASN A CA 1
ATOM 1548 C C . ASN A 1 194 ? 21.282 0.252 -24.478 1.00 98.31 194 ASN A C 1
ATOM 1550 O O . ASN A 1 194 ? 20.416 -0.333 -23.823 1.00 98.31 194 ASN A O 1
ATOM 1554 N N . ARG A 1 195 ? 21.053 1.439 -25.048 1.00 98.06 195 ARG A N 1
ATOM 1555 C CA . ARG A 1 195 ? 19.794 2.187 -24.887 1.00 98.06 195 ARG A CA 1
ATOM 1556 C C . ARG A 1 195 ? 18.571 1.467 -25.458 1.00 98.06 195 ARG A C 1
ATOM 1558 O O . ARG A 1 195 ? 17.478 1.636 -24.928 1.00 98.06 195 ARG A O 1
ATOM 1565 N N . ALA A 1 196 ? 18.748 0.683 -26.522 1.00 98.06 196 ALA A N 1
ATOM 1566 C CA . ALA A 1 196 ? 17.654 -0.066 -27.136 1.00 98.06 196 ALA A CA 1
ATOM 1567 C C . ALA A 1 196 ? 17.106 -1.132 -26.174 1.00 98.06 196 ALA A C 1
ATOM 1569 O O . ALA A 1 196 ? 15.895 -1.230 -25.988 1.00 98.06 196 ALA A O 1
ATOM 1570 N N . GLU A 1 197 ? 17.996 -1.870 -25.507 1.00 97.94 197 GLU A N 1
ATOM 1571 C CA . GLU A 1 197 ? 17.599 -2.869 -24.514 1.00 97.94 197 GLU A CA 1
ATOM 1572 C C . GLU A 1 197 ? 16.990 -2.222 -23.266 1.00 97.94 197 GLU A C 1
ATOM 1574 O O . GLU A 1 197 ? 15.943 -2.661 -22.796 1.00 97.94 197 GLU A O 1
ATOM 1579 N N . ALA A 1 198 ? 17.570 -1.121 -22.775 1.00 97.94 198 ALA A N 1
ATOM 1580 C CA . ALA A 1 198 ? 16.997 -0.381 -21.651 1.00 97.94 198 ALA A CA 1
ATOM 1581 C C . ALA A 1 198 ? 15.561 0.105 -21.942 1.00 97.94 198 ALA A C 1
ATOM 1583 O O . ALA A 1 198 ? 14.697 0.030 -21.069 1.00 97.94 198 ALA A O 1
ATOM 1584 N N . ALA A 1 199 ? 15.280 0.557 -23.172 1.00 97.81 199 ALA A N 1
ATOM 1585 C CA . ALA A 1 199 ? 13.936 0.961 -23.592 1.00 97.81 199 ALA A CA 1
ATOM 1586 C C . ALA A 1 199 ? 12.957 -0.225 -23.681 1.00 97.81 199 ALA A C 1
ATOM 1588 O O . ALA A 1 199 ? 11.796 -0.096 -23.281 1.00 97.81 199 ALA A O 1
ATOM 1589 N N . ARG A 1 200 ? 13.421 -1.392 -24.155 1.00 98.50 200 ARG A N 1
ATOM 1590 C CA . ARG A 1 200 ? 12.632 -2.635 -24.150 1.00 98.50 200 ARG A CA 1
ATOM 1591 C C . ARG A 1 200 ? 12.244 -3.025 -22.723 1.00 98.50 200 ARG A C 1
ATOM 1593 O O . ARG A 1 200 ? 11.062 -3.202 -22.448 1.00 98.50 200 ARG A O 1
ATOM 1600 N N . ILE A 1 201 ? 13.222 -3.086 -21.817 1.00 98.31 201 ILE A N 1
ATOM 1601 C CA . ILE A 1 201 ? 13.011 -3.420 -20.401 1.00 98.31 201 ILE A CA 1
ATOM 1602 C C . ILE A 1 201 ? 12.062 -2.413 -19.741 1.00 98.31 201 ILE A C 1
ATOM 1604 O O . ILE A 1 201 ? 11.158 -2.803 -19.010 1.00 98.31 201 ILE A O 1
ATOM 1608 N N . GLN A 1 202 ? 12.203 -1.117 -20.035 1.00 98.06 202 GLN A N 1
ATOM 1609 C CA . GLN A 1 202 ? 11.301 -0.096 -19.500 1.00 98.06 202 GLN A CA 1
ATOM 1610 C C . GLN A 1 202 ? 9.845 -0.297 -19.943 1.00 98.06 202 GLN A C 1
ATOM 1612 O O . GLN A 1 202 ? 8.933 -0.045 -19.160 1.00 98.06 202 GLN A O 1
ATOM 1617 N N . THR A 1 203 ? 9.623 -0.762 -21.173 1.00 98.06 203 THR A N 1
ATOM 1618 C CA . THR A 1 203 ? 8.274 -1.088 -21.661 1.00 98.06 203 THR A CA 1
ATOM 1619 C C . THR A 1 203 ? 7.670 -2.239 -20.854 1.00 98.06 203 THR A C 1
ATOM 1621 O O . THR A 1 203 ? 6.511 -2.175 -20.460 1.00 98.06 203 THR A O 1
ATOM 1624 N N . GLU A 1 204 ? 8.474 -3.259 -20.549 1.00 98.06 204 GLU A N 1
ATOM 1625 C CA . GLU A 1 204 ? 8.063 -4.415 -19.746 1.00 98.06 204 GLU A CA 1
ATOM 1626 C C . GLU A 1 204 ? 7.756 -4.025 -18.288 1.00 98.06 204 GLU A C 1
ATOM 1628 O O . GLU A 1 204 ? 6.723 -4.414 -17.748 1.00 98.06 204 GLU A O 1
ATOM 1633 N N . ILE A 1 205 ? 8.587 -3.166 -17.683 1.00 97.25 205 ILE A N 1
ATOM 1634 C CA . ILE A 1 205 ? 8.337 -2.561 -16.362 1.00 97.25 205 ILE A CA 1
ATOM 1635 C C . ILE A 1 205 ? 6.982 -1.844 -16.348 1.00 97.25 205 ILE A C 1
ATOM 1637 O O . ILE A 1 205 ? 6.179 -2.077 -15.449 1.00 97.25 205 ILE A O 1
ATOM 1641 N N . THR A 1 206 ? 6.706 -1.005 -17.351 1.00 96.12 206 THR A N 1
ATOM 1642 C CA . THR A 1 206 ? 5.437 -0.268 -17.442 1.00 96.12 206 THR A CA 1
ATOM 1643 C C . THR A 1 206 ? 4.242 -1.201 -17.630 1.00 96.12 206 THR A C 1
ATOM 1645 O O . THR A 1 206 ? 3.212 -0.999 -16.997 1.00 96.12 206 THR A O 1
ATOM 1648 N N . GLN A 1 207 ? 4.383 -2.267 -18.419 1.00 97.25 207 GLN A N 1
ATOM 1649 C CA . GLN A 1 207 ? 3.332 -3.274 -18.557 1.00 97.25 207 GLN A CA 1
ATOM 1650 C C . GLN A 1 207 ? 3.028 -3.974 -17.223 1.00 97.25 207 GLN A C 1
ATOM 1652 O O . GLN A 1 207 ? 1.861 -4.211 -16.906 1.00 97.25 207 GLN A O 1
ATOM 1657 N N . ILE A 1 208 ? 4.048 -4.290 -16.417 1.00 96.50 208 ILE A N 1
ATOM 1658 C CA . ILE A 1 208 ? 3.833 -4.839 -15.070 1.00 96.50 208 ILE A CA 1
ATOM 1659 C C . ILE A 1 208 ? 3.133 -3.806 -14.185 1.00 96.50 208 ILE A C 1
ATOM 1661 O O . ILE A 1 208 ? 2.149 -4.153 -13.546 1.00 96.50 208 ILE A O 1
ATOM 1665 N N . GLU A 1 209 ? 3.566 -2.543 -14.185 1.00 94.50 209 GLU A N 1
ATOM 1666 C CA . GLU A 1 209 ? 2.926 -1.465 -13.410 1.00 94.50 209 GLU A CA 1
ATOM 1667 C C . GLU A 1 209 ? 1.440 -1.290 -13.752 1.00 94.50 209 GLU A C 1
ATOM 1669 O O . GLU A 1 209 ? 0.625 -1.095 -12.852 1.00 94.50 209 GLU A O 1
ATOM 1674 N N . GLU A 1 210 ? 1.073 -1.393 -15.031 1.00 94.62 210 GLU A N 1
ATOM 1675 C CA . GLU A 1 210 ? -0.315 -1.298 -15.492 1.00 94.62 210 GLU A CA 1
ATOM 1676 C C . GLU A 1 210 ? -1.144 -2.539 -15.138 1.00 94.62 210 GLU A C 1
ATOM 1678 O O . GLU A 1 210 ? -2.274 -2.416 -14.669 1.00 94.62 210 GLU A O 1
ATOM 1683 N N . THR A 1 211 ? -0.596 -3.739 -15.347 1.00 96.50 211 THR A N 1
ATOM 1684 C CA . THR A 1 211 ? -1.321 -5.005 -15.121 1.00 96.50 211 THR A CA 1
ATOM 1685 C C . THR A 1 211 ? -1.406 -5.407 -13.652 1.00 96.50 211 THR A C 1
ATOM 1687 O O . THR A 1 211 ? -2.289 -6.175 -13.279 1.00 96.50 211 THR A O 1
ATOM 1690 N N . ALA A 1 212 ? -0.513 -4.884 -12.816 1.00 95.75 212 ALA A N 1
ATOM 1691 C CA . ALA A 1 212 ? -0.493 -5.080 -11.372 1.00 95.75 212 ALA A CA 1
ATOM 1692 C C . ALA A 1 212 ? -1.255 -3.987 -10.605 1.00 95.75 212 ALA A C 1
ATOM 1694 O O . ALA A 1 212 ? -1.067 -3.838 -9.395 1.00 95.75 212 ALA A O 1
ATOM 1695 N N . ARG A 1 213 ? -2.084 -3.183 -11.283 1.00 94.19 213 ARG A N 1
ATOM 1696 C CA . ARG A 1 213 ? -2.954 -2.237 -10.587 1.00 94.19 213 ARG A CA 1
ATOM 1697 C C . ARG A 1 213 ? -4.002 -2.973 -9.765 1.00 94.19 213 ARG A C 1
ATOM 1699 O O . ARG A 1 213 ? -4.665 -3.887 -10.249 1.00 94.19 213 ARG A O 1
ATOM 1706 N N . GLY A 1 214 ? -4.164 -2.545 -8.522 1.00 91.56 214 GLY A N 1
ATOM 1707 C CA . GLY A 1 214 ? -5.140 -3.107 -7.602 1.00 91.56 214 GLY A CA 1
ATOM 1708 C C . GLY A 1 214 ? -5.293 -2.252 -6.354 1.00 91.56 214 GLY A C 1
ATOM 1709 O O . GLY A 1 214 ? -4.551 -1.293 -6.144 1.00 91.56 214 GLY A O 1
ATOM 1710 N N . LEU A 1 215 ? -6.277 -2.596 -5.527 1.00 90.38 215 LEU A N 1
ATOM 1711 C CA . LEU A 1 215 ? -6.469 -1.945 -4.235 1.00 90.38 215 LEU A CA 1
ATOM 1712 C C . LEU A 1 215 ? -5.361 -2.374 -3.275 1.00 90.38 215 LEU A C 1
ATOM 1714 O O . LEU A 1 215 ? -5.149 -3.567 -3.055 1.00 90.38 215 LEU A O 1
ATOM 1718 N N . GLY A 1 216 ? -4.688 -1.399 -2.676 1.00 87.81 216 GLY A N 1
ATOM 1719 C CA . GLY A 1 216 ? -3.706 -1.643 -1.630 1.00 87.81 216 GLY A CA 1
ATOM 1720 C C . GLY A 1 216 ? -3.663 -0.511 -0.604 1.00 87.81 216 GLY A C 1
ATOM 1721 O O . GLY A 1 216 ? -4.222 0.562 -0.847 1.00 87.81 216 GLY A O 1
ATOM 1722 N N . PRO A 1 217 ? -2.988 -0.734 0.535 1.00 87.75 217 PRO A N 1
ATOM 1723 C CA . PRO A 1 217 ? -2.916 0.200 1.656 1.00 87.75 217 PRO A CA 1
ATOM 1724 C C . PRO A 1 217 ? -1.899 1.318 1.372 1.00 87.75 217 PRO A C 1
ATOM 1726 O O . PRO A 1 217 ? -0.958 1.545 2.131 1.00 87.75 217 PRO A O 1
ATOM 1729 N N . PHE A 1 218 ? -2.009 1.960 0.212 1.00 84.81 218 PHE A N 1
ATOM 1730 C CA . PHE A 1 218 ? -1.040 2.948 -0.266 1.00 84.81 218 PHE A CA 1
ATOM 1731 C C . PHE A 1 218 ? -1.442 4.378 0.083 1.00 84.81 218 PHE A C 1
ATOM 1733 O O . PHE A 1 218 ? -0.596 5.271 0.040 1.00 84.81 218 PHE A O 1
ATOM 1740 N N . GLY A 1 219 ? -2.713 4.583 0.432 1.00 78.06 219 GLY A N 1
ATOM 1741 C CA . GLY A 1 219 ? -3.240 5.860 0.866 1.00 78.06 219 GLY A CA 1
ATOM 1742 C C . GLY A 1 219 ? -3.053 6.034 2.365 1.00 78.06 219 GLY A C 1
ATOM 1743 O O . GLY A 1 219 ? -3.173 5.092 3.150 1.00 78.06 219 GLY A O 1
ATOM 1744 N N . GLY A 1 220 ? -2.730 7.256 2.755 1.00 68.81 220 GLY A N 1
ATOM 1745 C CA . GLY A 1 220 ? -2.891 7.717 4.119 1.00 68.81 220 GLY A CA 1
ATOM 1746 C C . GLY A 1 220 ? -3.889 8.850 4.099 1.00 68.81 220 GLY A C 1
ATOM 1747 O O . GLY A 1 220 ? -3.621 9.857 3.443 1.00 68.81 220 GLY A O 1
ATOM 1748 N N . SER A 1 221 ? -5.006 8.711 4.807 1.00 64.00 221 SER A N 1
ATOM 1749 C CA . SER A 1 221 ? -5.775 9.883 5.193 1.00 64.00 221 SER A CA 1
ATOM 1750 C C . SER A 1 221 ? -5.673 10.073 6.693 1.00 64.00 221 SER A C 1
ATOM 1752 O O . SER A 1 221 ? -6.226 9.360 7.528 1.00 64.00 221 SER A O 1
ATOM 1754 N N . GLY A 1 222 ? -4.920 11.104 7.049 1.00 59.56 222 GLY A N 1
ATOM 1755 C CA . GLY A 1 222 ? -5.210 11.836 8.260 1.00 59.56 222 GLY A CA 1
ATOM 1756 C C . GLY A 1 222 ? -6.279 12.859 7.912 1.00 59.56 222 GLY A C 1
ATOM 1757 O O . GLY A 1 222 ? -5.989 13.821 7.206 1.00 59.56 222 GLY A O 1
ATOM 1758 N N . SER A 1 223 ? -7.505 12.697 8.405 1.00 48.31 223 SER A N 1
ATOM 1759 C CA . SER A 1 223 ? -8.482 13.789 8.389 1.00 48.31 223 SER A CA 1
ATOM 1760 C C . SER A 1 223 ? -8.062 14.854 9.408 1.00 48.31 223 SER A C 1
ATOM 1762 O O . SER A 1 223 ? -8.707 14.999 10.444 1.00 48.31 223 SER A O 1
ATOM 1764 N N . TRP A 1 224 ? -6.970 15.586 9.164 1.00 58.81 224 TRP A N 1
ATOM 1765 C CA . TRP A 1 224 ? -6.465 16.559 10.132 1.00 58.81 224 TRP A CA 1
ATOM 1766 C C . TRP A 1 224 ? -5.936 17.834 9.482 1.00 58.81 224 TRP A C 1
ATOM 1768 O O . TRP A 1 224 ? -4.962 17.836 8.735 1.00 58.81 224 TRP A O 1
ATOM 1778 N N . MET A 1 225 ? -6.529 18.953 9.899 1.00 50.84 225 MET A N 1
ATOM 1779 C CA . MET A 1 225 ? -5.760 20.167 10.141 1.00 50.84 225 MET A CA 1
ATOM 1780 C C . MET A 1 225 ? -4.848 19.868 11.332 1.00 50.84 225 MET A C 1
ATOM 1782 O O . MET A 1 225 ? -5.324 19.834 12.467 1.00 50.84 225 MET A O 1
ATOM 1786 N N . ILE A 1 226 ? -3.562 19.608 11.085 1.00 66.31 226 ILE A N 1
ATOM 1787 C CA . ILE A 1 226 ? -2.555 19.604 12.150 1.00 66.31 226 ILE A CA 1
ATOM 1788 C C . ILE A 1 226 ? -2.605 21.009 12.761 1.00 66.31 226 ILE A C 1
ATOM 1790 O O . ILE A 1 226 ? -2.386 21.983 12.034 1.00 66.31 226 ILE A O 1
ATOM 1794 N N . PRO A 1 227 ? -2.950 21.169 14.053 1.00 67.00 227 PRO A N 1
ATOM 1795 C CA . PRO A 1 227 ? -2.901 22.479 14.682 1.00 67.00 227 PRO A CA 1
ATOM 1796 C C . PRO A 1 227 ? -1.508 23.065 14.453 1.00 67.00 227 PRO A C 1
ATOM 1798 O O . PRO A 1 227 ? -0.529 22.392 14.751 1.00 67.00 227 PRO A O 1
ATOM 1801 N N . GLY A 1 228 ? -1.392 24.289 13.930 1.00 74.12 228 GLY A N 1
ATOM 1802 C CA . GLY A 1 228 ? -0.095 24.805 13.455 1.00 74.12 228 GLY A CA 1
ATOM 1803 C C . GLY A 1 228 ? 1.030 24.800 14.502 1.00 74.12 228 GLY A C 1
ATOM 1804 O O . GLY A 1 228 ? 2.199 24.746 14.152 1.00 74.12 228 GLY A O 1
ATOM 1805 N N . HIS A 1 229 ? 0.694 24.781 15.795 1.00 77.44 229 HIS A N 1
ATOM 1806 C CA . HIS A 1 229 ? 1.667 24.658 16.887 1.00 77.44 229 HIS A CA 1
ATOM 1807 C C . HIS A 1 229 ? 2.240 23.239 17.077 1.00 77.44 229 HIS A C 1
ATOM 1809 O O . HIS A 1 229 ? 3.241 23.080 17.772 1.00 77.44 229 HIS A O 1
ATOM 1815 N N . LEU A 1 230 ? 1.613 22.216 16.490 1.00 75.00 230 LEU A N 1
ATOM 1816 C CA . LEU A 1 230 ? 2.064 20.823 16.494 1.00 75.00 230 LEU A CA 1
ATOM 1817 C C . LEU A 1 230 ? 2.840 20.450 15.227 1.00 75.00 230 LEU A C 1
ATOM 1819 O O . LEU A 1 230 ? 3.506 19.417 15.232 1.00 75.00 230 LEU A O 1
ATOM 1823 N N . ASP A 1 231 ? 2.820 21.284 14.182 1.00 81.88 231 ASP A N 1
ATOM 1824 C CA . ASP A 1 231 ? 3.544 21.053 12.926 1.00 81.88 231 ASP A CA 1
ATOM 1825 C C . ASP A 1 231 ? 5.051 21.319 13.079 1.00 81.88 231 ASP A C 1
ATOM 1827 O O . ASP A 1 231 ? 5.629 22.288 12.590 1.00 81.88 231 ASP A O 1
ATOM 1831 N N . THR A 1 232 ? 5.695 20.460 13.860 1.00 85.56 232 THR A N 1
ATOM 1832 C CA . THR A 1 232 ? 7.136 20.484 14.098 1.00 85.56 232 THR A CA 1
ATOM 1833 C C . THR A 1 232 ? 7.805 19.341 13.334 1.00 85.56 232 THR A C 1
ATOM 1835 O O . THR A 1 232 ? 7.201 18.277 13.174 1.00 85.56 232 THR A O 1
ATOM 1838 N N . PRO A 1 233 ? 9.088 19.465 12.947 1.00 87.12 233 PRO A N 1
ATOM 1839 C CA . PRO A 1 233 ? 9.816 18.365 12.310 1.00 87.12 233 PRO A CA 1
ATOM 1840 C C . PRO A 1 233 ? 9.808 17.066 13.132 1.00 87.12 233 PRO A C 1
ATOM 1842 O O . PRO A 1 233 ? 9.746 15.973 12.578 1.00 87.12 233 PRO A O 1
ATOM 1845 N N . ALA A 1 234 ? 9.831 17.173 14.466 1.00 82.00 234 ALA A N 1
ATOM 1846 C CA . ALA A 1 234 ? 9.760 16.019 15.359 1.00 82.00 234 ALA A CA 1
ATOM 1847 C C . ALA A 1 234 ? 8.384 15.334 15.324 1.00 82.00 234 ALA A C 1
ATOM 1849 O O . ALA A 1 234 ? 8.309 14.104 15.344 1.00 82.00 234 ALA A O 1
ATOM 1850 N N . TYR A 1 235 ? 7.305 16.119 15.255 1.00 81.19 235 TYR A N 1
ATOM 1851 C CA . TYR A 1 235 ? 5.951 15.599 15.083 1.00 81.19 235 TYR A CA 1
ATOM 1852 C C . TYR A 1 235 ? 5.796 14.914 13.725 1.00 81.19 235 TYR A C 1
ATOM 1854 O O . TYR A 1 235 ? 5.371 13.764 13.686 1.00 81.19 235 TYR A O 1
ATOM 1862 N N . GLN A 1 236 ? 6.236 15.561 12.642 1.00 82.50 236 GLN A N 1
ATOM 1863 C CA . GLN A 1 236 ? 6.193 14.999 11.288 1.00 82.50 236 GLN A CA 1
ATOM 1864 C C . GLN A 1 236 ? 6.985 13.690 11.181 1.00 82.50 236 GLN A C 1
ATOM 1866 O O . GLN A 1 236 ? 6.492 12.704 10.640 1.00 82.50 236 GLN A O 1
ATOM 1871 N N . ALA A 1 237 ? 8.178 13.624 11.781 1.00 83.75 237 ALA A N 1
ATOM 1872 C CA . ALA A 1 237 ? 8.968 12.393 11.822 1.00 83.75 237 ALA A CA 1
ATOM 1873 C C . ALA A 1 237 ? 8.265 11.268 12.602 1.00 83.75 237 ALA A C 1
ATOM 1875 O O . ALA A 1 237 ? 8.313 10.103 12.204 1.00 83.75 237 ALA A O 1
ATOM 1876 N N . ARG A 1 238 ? 7.600 11.598 13.718 1.00 81.25 238 ARG A N 1
ATOM 1877 C CA . ARG A 1 238 ? 6.816 10.625 14.489 1.00 81.25 238 ARG A CA 1
ATOM 1878 C C . ARG A 1 238 ? 5.585 10.157 13.717 1.00 81.25 238 ARG A C 1
ATOM 1880 O O . ARG A 1 238 ? 5.285 8.967 13.773 1.00 81.25 238 ARG A O 1
ATOM 1887 N N . LEU A 1 239 ? 4.899 11.075 13.037 1.00 81.31 239 LEU A N 1
ATOM 1888 C CA . LEU A 1 239 ? 3.743 10.781 12.202 1.00 81.31 239 LEU A CA 1
ATOM 1889 C C . LEU A 1 239 ? 4.165 9.827 11.088 1.00 81.31 239 LEU A C 1
ATOM 1891 O O . LEU A 1 239 ? 3.713 8.693 11.109 1.00 81.31 239 LEU A O 1
ATOM 1895 N N . SER A 1 240 ? 5.136 10.205 10.253 1.00 83.00 240 SER A N 1
ATOM 1896 C CA . SER A 1 240 ? 5.691 9.353 9.189 1.00 83.00 240 SER A CA 1
ATOM 1897 C C . SER A 1 240 ? 6.069 7.959 9.694 1.00 83.00 240 SER A C 1
ATOM 1899 O O . SER A 1 240 ? 5.640 6.964 9.118 1.00 83.00 240 SER A O 1
ATOM 1901 N N . LYS A 1 241 ? 6.777 7.858 10.827 1.00 84.50 241 LYS A N 1
ATOM 1902 C CA . LYS A 1 241 ? 7.117 6.555 11.414 1.00 84.50 241 LYS A CA 1
ATOM 1903 C C . LYS A 1 241 ? 5.874 5.729 11.768 1.00 84.50 241 LYS A C 1
ATOM 1905 O O . LYS A 1 241 ? 5.852 4.521 11.544 1.00 84.50 241 LYS A O 1
ATOM 1910 N N . MET A 1 242 ? 4.860 6.357 12.357 1.00 82.25 242 MET A N 1
ATOM 1911 C CA . MET A 1 242 ? 3.598 5.693 12.667 1.00 82.25 242 MET A CA 1
ATOM 1912 C C . MET A 1 242 ? 2.872 5.269 11.382 1.00 82.25 242 MET A C 1
ATOM 1914 O O . MET A 1 242 ? 2.408 4.136 11.319 1.00 82.25 242 MET A O 1
ATOM 1918 N N . GLU A 1 243 ? 2.799 6.126 10.361 1.00 83.75 243 GLU A N 1
ATOM 1919 C CA . GLU A 1 243 ? 2.194 5.789 9.065 1.00 83.75 243 GLU A CA 1
ATOM 1920 C C . GLU A 1 243 ? 2.861 4.558 8.448 1.00 83.75 243 GLU A C 1
ATOM 1922 O O . GLU A 1 243 ? 2.170 3.627 8.029 1.00 83.75 243 GLU A O 1
ATOM 1927 N N . ASP A 1 244 ? 4.193 4.507 8.473 1.00 86.31 244 ASP A N 1
ATOM 1928 C CA . ASP A 1 244 ? 4.975 3.381 7.969 1.00 86.31 244 ASP A CA 1
ATOM 1929 C C . ASP A 1 244 ? 4.698 2.093 8.748 1.00 86.31 244 ASP A C 1
ATOM 1931 O O . ASP A 1 244 ? 4.500 1.033 8.152 1.00 86.31 244 ASP A O 1
ATOM 1935 N N . GLU A 1 245 ? 4.642 2.167 10.081 1.00 85.38 245 GLU A N 1
ATOM 1936 C CA . GLU A 1 245 ? 4.315 1.020 10.931 1.00 85.38 245 GLU A CA 1
ATOM 1937 C C . GLU A 1 245 ? 2.902 0.488 10.648 1.00 85.38 245 GLU A C 1
ATOM 1939 O O . GLU A 1 245 ? 2.703 -0.728 10.555 1.00 85.38 245 GLU A O 1
ATOM 1944 N N . LEU A 1 246 ? 1.913 1.374 10.500 1.00 84.00 246 LEU A N 1
ATOM 1945 C CA . LEU A 1 246 ? 0.528 0.985 10.223 1.00 84.00 246 LEU A CA 1
ATOM 1946 C C . LEU A 1 246 ? 0.385 0.421 8.809 1.00 84.00 246 LEU A C 1
ATOM 1948 O O . LEU A 1 246 ? -0.259 -0.612 8.625 1.00 84.00 246 LEU A O 1
ATOM 1952 N N . ARG A 1 247 ? 1.057 1.023 7.826 1.00 86.81 247 ARG A N 1
ATOM 1953 C CA . ARG A 1 247 ? 1.092 0.527 6.449 1.00 86.81 247 ARG A CA 1
ATOM 1954 C C . ARG A 1 247 ? 1.766 -0.835 6.350 1.00 86.81 247 ARG A C 1
ATOM 1956 O O . ARG A 1 247 ? 1.248 -1.723 5.683 1.00 86.81 247 ARG A O 1
ATOM 1963 N N . HIS A 1 248 ? 2.879 -1.036 7.051 1.00 89.06 248 HIS A N 1
ATOM 1964 C CA . HIS A 1 248 ? 3.556 -2.329 7.139 1.00 89.06 248 HIS A CA 1
ATOM 1965 C C . HIS A 1 248 ? 2.604 -3.404 7.677 1.00 89.06 248 HIS A C 1
ATOM 1967 O O . HIS A 1 248 ? 2.477 -4.477 7.089 1.00 89.06 248 HIS A O 1
ATOM 1973 N N . LYS A 1 249 ? 1.895 -3.111 8.772 1.00 85.75 249 LYS A N 1
ATOM 1974 C CA . LYS A 1 249 ? 0.904 -4.026 9.354 1.00 85.75 249 LYS A CA 1
ATOM 1975 C C . LYS A 1 249 ? -0.237 -4.332 8.381 1.00 85.75 249 LYS A C 1
ATOM 1977 O O . LYS A 1 249 ? -0.614 -5.494 8.257 1.00 85.75 249 LYS A O 1
ATOM 1982 N N . ALA A 1 250 ? -0.738 -3.330 7.660 1.00 86.56 250 ALA A N 1
ATOM 1983 C CA . ALA A 1 250 ? -1.760 -3.521 6.633 1.00 86.56 250 ALA A CA 1
ATOM 1984 C C . ALA A 1 250 ? -1.258 -4.396 5.467 1.00 86.56 250 ALA A C 1
ATOM 1986 O O . ALA A 1 250 ? -1.954 -5.316 5.048 1.00 86.56 250 ALA A O 1
ATOM 1987 N N . LEU A 1 251 ? -0.023 -4.189 4.995 1.00 90.12 251 LEU A N 1
ATOM 1988 C CA . LEU A 1 251 ? 0.593 -5.024 3.956 1.00 90.12 251 LEU A CA 1
ATOM 1989 C C . LEU A 1 251 ? 0.726 -6.487 4.396 1.00 90.12 251 LEU A C 1
ATOM 1991 O O . LEU A 1 251 ? 0.377 -7.377 3.624 1.00 90.12 251 LEU A O 1
ATOM 1995 N N . ILE A 1 252 ? 1.171 -6.746 5.632 1.00 88.75 252 ILE A N 1
ATOM 1996 C CA . ILE A 1 252 ? 1.218 -8.110 6.189 1.00 88.75 252 ILE A CA 1
ATOM 1997 C C . ILE A 1 252 ? -0.182 -8.721 6.234 1.00 88.75 252 ILE A C 1
ATOM 1999 O O . ILE A 1 252 ? -0.367 -9.864 5.821 1.00 88.75 252 ILE A O 1
ATOM 2003 N N . HIS A 1 253 ? -1.169 -7.969 6.723 1.00 85.31 253 HIS A N 1
ATOM 2004 C CA . HIS A 1 253 ? -2.548 -8.441 6.824 1.00 85.31 253 HIS A CA 1
ATOM 2005 C C . HIS A 1 253 ? -3.114 -8.867 5.461 1.00 85.31 253 HIS A C 1
ATOM 2007 O O . HIS A 1 253 ? -3.850 -9.846 5.368 1.00 85.31 253 HIS A O 1
ATOM 2013 N N . MET A 1 254 ? -2.706 -8.182 4.393 1.00 86.38 254 MET A N 1
ATOM 2014 C CA . MET A 1 254 ? -3.108 -8.484 3.021 1.00 86.38 254 MET A CA 1
ATOM 2015 C C . MET A 1 254 ? -2.227 -9.519 2.302 1.00 86.38 254 MET A C 1
ATOM 2017 O O . MET A 1 254 ? -2.443 -9.777 1.119 1.00 86.38 254 MET A O 1
ATOM 2021 N N . GLY A 1 255 ? -1.225 -10.104 2.968 1.00 91.44 255 GLY A N 1
ATOM 2022 C CA . GLY A 1 255 ? -0.291 -11.047 2.340 1.00 91.44 255 GLY A CA 1
ATOM 2023 C C . GLY A 1 255 ? 0.632 -10.405 1.295 1.00 91.44 255 GLY A C 1
ATOM 2024 O O . GLY A 1 255 ? 1.082 -11.072 0.364 1.00 91.44 255 GLY A O 1
ATOM 2025 N N . MET A 1 256 ? 0.873 -9.097 1.418 1.00 93.62 256 MET A N 1
ATOM 2026 C CA . MET A 1 256 ? 1.750 -8.294 0.561 1.00 93.62 256 MET A CA 1
ATOM 2027 C C . MET A 1 256 ? 3.070 -7.946 1.259 1.00 93.62 256 MET A C 1
ATOM 2029 O O . MET A 1 256 ? 3.693 -6.920 0.980 1.00 93.62 256 MET A O 1
ATOM 2033 N N . GLU A 1 257 ? 3.535 -8.790 2.180 1.00 93.88 257 GLU A N 1
ATOM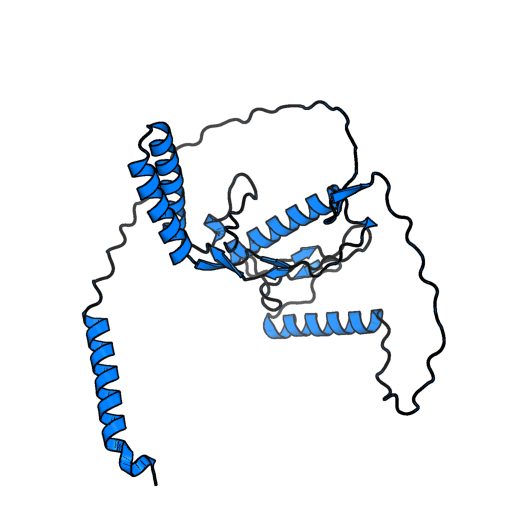 2034 C CA . GLU A 1 257 ? 4.738 -8.525 2.970 1.00 93.88 257 GLU A CA 1
ATOM 2035 C C . GLU A 1 257 ? 6.019 -8.420 2.126 1.00 93.88 257 GLU A C 1
ATOM 2037 O O . GLU A 1 257 ? 6.986 -7.793 2.543 1.00 93.88 257 GLU A O 1
ATOM 2042 N N . TYR A 1 258 ? 6.025 -8.968 0.908 1.00 92.94 258 TYR A N 1
ATOM 2043 C CA . TYR A 1 258 ? 7.140 -8.841 -0.038 1.00 92.94 258 TYR A CA 1
ATOM 2044 C C . TYR A 1 258 ? 7.330 -7.415 -0.578 1.00 92.94 258 TYR A C 1
ATOM 2046 O O . TYR A 1 258 ? 8.393 -7.112 -1.119 1.00 92.94 258 TYR A O 1
ATOM 2054 N N . LEU A 1 259 ? 6.335 -6.534 -0.424 1.00 91.81 259 LEU A N 1
ATOM 2055 C CA . LEU A 1 259 ? 6.449 -5.111 -0.764 1.00 91.81 259 LEU A CA 1
ATOM 2056 C C . LEU A 1 259 ? 7.179 -4.300 0.316 1.00 91.81 259 LEU A C 1
ATOM 2058 O O . LEU A 1 259 ? 7.522 -3.137 0.098 1.00 91.81 259 LEU A O 1
ATOM 2062 N N . ILE A 1 260 ? 7.434 -4.901 1.478 1.00 90.12 260 ILE A N 1
ATOM 2063 C CA . ILE A 1 260 ? 8.118 -4.260 2.597 1.00 90.12 260 ILE A CA 1
ATOM 2064 C C . ILE A 1 260 ? 9.626 -4.349 2.356 1.00 90.12 260 ILE A C 1
ATOM 2066 O O . ILE A 1 260 ? 10.201 -5.437 2.313 1.00 90.12 260 ILE A O 1
ATOM 2070 N N . ARG A 1 261 ? 10.296 -3.200 2.218 1.00 79.31 261 ARG A N 1
ATOM 2071 C CA . ARG A 1 261 ? 11.756 -3.179 2.078 1.00 79.31 261 ARG A CA 1
ATOM 2072 C C . ARG A 1 261 ? 12.448 -3.419 3.428 1.00 79.31 261 ARG A C 1
ATOM 2074 O O . ARG A 1 261 ? 12.027 -2.851 4.436 1.00 79.31 261 ARG A O 1
ATOM 2081 N N . PRO A 1 262 ? 13.560 -4.175 3.456 1.00 68.75 262 PRO A N 1
ATOM 2082 C CA . PRO A 1 262 ? 14.349 -4.380 4.671 1.00 68.75 262 PRO A CA 1
ATOM 2083 C C . PRO A 1 262 ? 15.119 -3.125 5.120 1.00 68.75 262 PRO A C 1
ATOM 2085 O O . PRO A 1 262 ? 15.467 -3.018 6.291 1.00 68.75 262 PRO A O 1
ATOM 2088 N N . GLU A 1 263 ? 15.373 -2.173 4.216 1.00 62.12 263 GLU A N 1
ATOM 2089 C CA . GLU A 1 263 ? 16.190 -0.976 4.485 1.00 62.12 263 GLU A CA 1
ATOM 2090 C C . GLU A 1 263 ? 15.385 0.235 4.991 1.00 62.12 263 GLU A C 1
ATOM 2092 O O . GLU A 1 263 ? 15.928 1.324 5.152 1.00 62.12 263 GLU A O 1
ATOM 2097 N N . GLY A 1 264 ? 14.097 0.047 5.291 1.00 52.38 264 GLY A N 1
ATOM 2098 C CA . GLY A 1 264 ? 13.204 1.119 5.725 1.00 52.38 264 GLY A CA 1
ATOM 2099 C C . GLY A 1 264 ? 12.274 1.630 4.615 1.00 52.38 264 GLY A C 1
ATOM 2100 O O . GLY A 1 264 ? 12.248 1.081 3.510 1.00 52.38 264 GLY A O 1
ATOM 2101 N N . PRO A 1 265 ? 11.451 2.645 4.921 1.00 46.75 265 PRO A N 1
ATOM 2102 C CA . PRO A 1 265 ? 10.160 2.904 4.281 1.00 46.75 265 PRO A CA 1
ATOM 2103 C C . PRO A 1 265 ? 10.239 3.677 2.954 1.00 46.75 265 PRO A C 1
ATOM 2105 O O . PRO A 1 265 ? 9.429 4.558 2.686 1.00 46.75 265 PRO A O 1
ATOM 2108 N N . GLU A 1 266 ? 11.157 3.336 2.050 1.00 49.31 266 GLU A N 1
ATOM 2109 C CA . GLU A 1 266 ? 10.977 3.765 0.658 1.00 49.31 266 GLU A CA 1
ATOM 2110 C C . GLU A 1 266 ? 9.918 2.880 -0.015 1.00 49.31 266 GLU A C 1
ATOM 2112 O O . GLU A 1 266 ? 10.211 1.914 -0.723 1.00 49.31 266 GLU A O 1
ATOM 2117 N N . ILE A 1 267 ? 8.646 3.178 0.210 1.00 53.28 267 ILE A N 1
ATOM 2118 C CA . ILE A 1 267 ? 7.551 2.483 -0.467 1.00 53.28 267 ILE A CA 1
ATOM 2119 C C . ILE A 1 267 ? 7.352 3.157 -1.826 1.00 53.28 267 ILE A C 1
ATOM 2121 O O . ILE A 1 267 ? 7.237 4.378 -1.910 1.00 53.28 267 ILE A O 1
ATOM 2125 N N . TYR A 1 268 ? 7.349 2.374 -2.910 1.00 51.25 268 TYR A N 1
ATOM 2126 C CA . TYR A 1 268 ? 7.096 2.902 -4.252 1.00 51.25 268 TYR A CA 1
ATOM 2127 C C . TYR A 1 268 ? 5.621 3.280 -4.380 1.00 51.25 268 TYR A C 1
ATOM 2129 O O . TYR A 1 268 ? 4.803 2.492 -4.846 1.00 51.25 268 TYR A O 1
ATOM 2137 N N . TYR A 1 269 ? 5.280 4.501 -3.982 1.00 45.91 269 TYR A N 1
ATOM 2138 C CA . TYR A 1 269 ? 4.053 5.115 -4.455 1.00 45.91 269 TYR A CA 1
ATOM 2139 C C . TYR A 1 269 ? 4.280 5.557 -5.901 1.00 45.91 269 TYR A C 1
ATOM 2141 O O . TYR A 1 269 ? 4.865 6.607 -6.170 1.00 45.91 269 TYR A O 1
ATOM 2149 N N . VAL A 1 270 ? 3.857 4.726 -6.853 1.00 51.66 270 VAL A N 1
ATOM 2150 C CA . VAL A 1 270 ? 3.698 5.168 -8.241 1.00 51.66 270 VAL A CA 1
ATOM 2151 C C . VAL A 1 270 ? 2.381 5.931 -8.278 1.00 51.66 270 VAL A C 1
ATOM 2153 O O . VAL A 1 270 ? 1.326 5.350 -8.521 1.00 51.66 270 VAL A O 1
ATOM 2156 N N . GLY A 1 271 ? 2.433 7.216 -7.923 1.00 43.16 271 GLY A N 1
ATOM 2157 C CA . GLY A 1 271 ? 1.247 8.063 -7.930 1.00 43.16 271 GLY A CA 1
ATOM 2158 C C . GLY A 1 271 ? 0.568 8.077 -9.305 1.00 43.16 271 GLY A C 1
ATOM 2159 O O . GLY A 1 271 ? 1.226 7.806 -10.319 1.00 43.16 271 GLY A O 1
ATOM 2160 N N . PRO A 1 272 ? -0.742 8.373 -9.364 1.00 44.41 272 PRO A N 1
ATOM 2161 C CA . PRO A 1 272 ? -1.428 8.559 -10.635 1.00 44.41 272 PRO A CA 1
ATOM 2162 C C . PRO A 1 272 ? -0.688 9.633 -11.449 1.00 44.41 272 PRO A C 1
ATOM 2164 O O . PRO A 1 272 ? -0.439 10.730 -10.950 1.00 44.41 272 PRO A O 1
ATOM 2167 N N . ARG A 1 273 ? -0.276 9.271 -12.670 1.00 40.41 273 ARG A N 1
ATOM 2168 C CA . ARG A 1 273 ? 0.244 10.221 -13.663 1.00 40.41 273 ARG A CA 1
ATOM 2169 C C . ARG A 1 273 ? -0.880 11.065 -14.239 1.00 40.41 273 ARG A C 1
ATOM 2171 O O . ARG A 1 273 ? -1.984 10.503 -14.417 1.00 40.41 273 ARG A O 1
#

Foldseek 3Di:
DVCVVCVVVVVVVVVVVVVVVVVVVVPDDDPPDDDPDDDDDDDDDDDDDDDDDDDDDDPQDWDADPVRDIDRDDDDDDDDDDDDDDDDDPPPDCPPPDDPVRVVVVVLVVVQVLCCVPPVDHRDPPQKDFADEPVRDGQADPVRHTDIDRQQDPVRHGFDKHQYWDWFQQADPVLVVLLVVLVVVLVVCVVVVVVVVNVVSVVVNVVSRVVRTDTASLDIDRPDPPPPVQPDPVNVVVVVVSSQVSRCSRCVSVVNNSQDDPVDPPRPGPDDD

Sequence (273 aa):
MLIRKHWFAITVLLIAIVGVGLYLLATQPPPETVKIYKVVEPEKPTEQPKAQAPVDDTLQGGHVHDDGTWHAEPHETVSDATNPDSSADPFANTIPIYDSATMRRLEIEKRNAFYKERFGLGPPPEGYGYLLIDGNEVVLNPDGTPVLQQMELPDGTRMEYEIEMIEGFAPTREQWEHYQQLKQDREVALHRENRAEAARIQTEITQIEETARGLGPFGGSGSWMIPGHLDTPAYQARLSKMEDELRHKALIHMGMEYLIRPEGPEIYYVGPR